Protein AF-A0A2S2PAT0-F1 (afdb_monomer)

Sequence (248 aa):
PIPEAGIIGINFLKLNKVMLDWDKEVLIIPEKTKTSPLILPPRSNCVLKIKADEKINHNVITVKKFEITEDVIVANSISPVKGDTVISNIINISEQPYVIDQLTTSNLKWEPYNDNIFIANEYTNTPNKIQKIRETVKTEHLNKEERDSILELCSRFSDLFFFEGDQLSATDIVTHKINTPRCVKPINIRPYRLPHAYQEEIEKQVQEMKEANIIRDSVSPLNFPLVVVKKKKRFRRKTKKKFMCRFS

Foldseek 3Di:
DDPPDDDDDPVNCVVQVWDQDPVVRDIDRDDPDPDDWDKAAEQDKDWDKAFEPDWDPAQWKWFDWDALDPQKIWHTDTWGDDTRITITIIGGNHNGMDTDDNVSRYPGDIDHDDDDDPPVDPPPLPVVLLVVQLVPDDCVPDDPVVNVVVSVVCSVVSVVDDDVPDQDDDDPPDDDDDDDDPPDDAADDDADDDPPVCPVVVVVVVVVCVVSVVDDDDDDSHDFYKDKDWDDDDPPDDTDIDIDTDDD

Radius of gyration: 32.71 Å; Cα contacts (8 Å, |Δi|>4): 285; chains: 1; bounding box: 74×57×94 Å

pLDDT: mean 79.36, std 12.66, range [35.34, 94.12]

Solvent-accessible surface area (backbone atoms only — not comparable to full-atom values): 15932 Å² total; per-residue (Å²): 134,75,99,80,78,77,83,84,52,72,67,60,44,62,74,55,61,50,44,75,42,75,94,73,77,42,80,44,66,74,76,88,71,97,61,84,79,42,72,44,54,41,69,33,77,44,84,41,80,41,60,49,92,57,85,55,95,48,66,38,30,34,36,51,62,44,69,71,45,101,45,30,32,37,48,69,39,83,22,59,42,61,71,47,32,34,52,46,44,40,35,28,71,34,92,53,69,42,81,46,57,79,67,71,49,49,82,74,52,67,45,83,55,84,71,91,76,79,69,90,76,70,78,77,76,48,69,69,55,45,50,53,48,63,74,66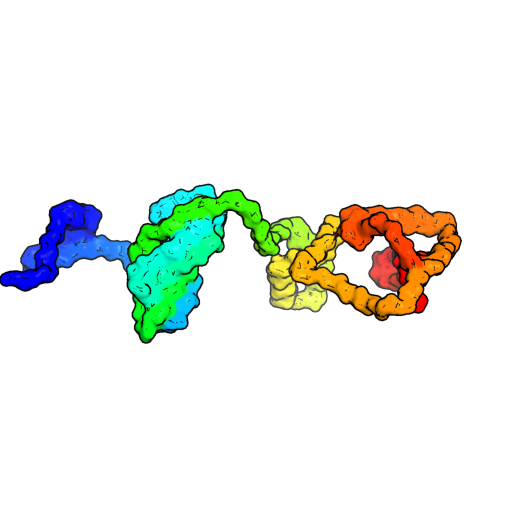,56,85,57,89,90,52,54,72,68,59,44,51,54,49,52,51,51,48,55,73,50,43,82,78,60,86,55,99,86,62,79,76,81,82,72,89,86,67,84,90,80,84,86,74,69,95,85,67,76,72,56,65,46,79,66,61,89,73,60,75,96,45,48,67,63,47,53,51,53,51,48,55,33,41,76,54,66,77,50,76,94,77,93,61,73,57,41,62,26,62,45,81,43,78,48,81,70,52,94,97,48,80,77,48,74,44,78,43,73,52,84,130

Organism: Schizaphis graminum (NCBI:txid13262)

Nearest PDB structures (foldseek):
  7o24-assembly1_B  TM=7.452E-01  e=1.575E-02  White-tufted-ear marmoset simian foamy virus
  4ol8-assembly2_F  TM=8.174E-01  e=1.321E-01  Saccharomyces cerevisiae
  8wut-assembly1_E  TM=8.686E-01  e=3.605E-01  Moloney murine leukemia virus
  3ig1-assembly1_A  TM=8.324E-01  e=1.175E+00  Human immunodeficiency virus type 1 BH10
  1qe1-assembly1_A  TM=7.690E-01  e=1.885E+00  Human immunodeficiency virus type 1 BH10

Mean predicted aligned error: 18.6 Å

Structure (mmCIF, N/CA/C/O backbone):
data_AF-A0A2S2PAT0-F1
#
_entry.id   AF-A0A2S2PAT0-F1
#
loop_
_atom_site.group_PDB
_atom_site.id
_atom_site.type_symbol
_atom_site.label_atom_id
_atom_site.label_alt_id
_atom_site.label_comp_id
_atom_site.label_asym_id
_atom_site.label_entity_id
_atom_site.label_seq_id
_atom_site.pdbx_PDB_ins_code
_atom_site.Cartn_x
_atom_site.Cartn_y
_atom_site.Cartn_z
_atom_site.occupancy
_atom_site.B_iso_or_equiv
_atom_site.auth_seq_id
_atom_site.auth_comp_id
_atom_site.auth_asym_id
_atom_site.auth_atom_id
_atom_site.pdbx_PDB_model_num
ATOM 1 N N . PRO A 1 1 ? -45.619 -24.506 46.352 1.00 45.16 1 PRO A N 1
ATOM 2 C CA . PRO A 1 1 ? -44.639 -23.392 46.385 1.00 45.16 1 PRO A CA 1
ATOM 3 C C . PRO A 1 1 ? -43.949 -23.290 45.019 1.00 45.16 1 PRO A C 1
ATOM 5 O O . PRO A 1 1 ? -43.737 -24.314 44.383 1.00 45.16 1 PRO A O 1
ATOM 8 N N . ILE A 1 2 ? -43.756 -22.069 44.531 1.00 35.34 2 ILE A N 1
ATOM 9 C CA . ILE A 1 2 ? -43.650 -21.703 43.106 1.00 35.34 2 ILE A CA 1
ATOM 10 C C . ILE A 1 2 ? -42.375 -22.302 42.453 1.00 35.34 2 ILE A C 1
ATOM 12 O O . ILE A 1 2 ? -41.346 -22.329 43.128 1.00 35.34 2 ILE A O 1
ATOM 16 N N . PRO A 1 3 ? -42.397 -22.774 41.183 1.00 40.44 3 PRO A N 1
ATOM 17 C CA . PRO A 1 3 ? -41.324 -23.592 40.584 1.00 40.44 3 PRO A CA 1
ATOM 18 C C . PRO A 1 3 ? -39.991 -22.867 40.312 1.00 40.44 3 PRO A C 1
ATOM 20 O O . PRO A 1 3 ? -39.035 -23.504 39.884 1.00 40.44 3 PRO A O 1
ATOM 23 N N . GLU A 1 4 ? -39.925 -21.553 40.542 1.00 47.50 4 GLU A N 1
ATOM 24 C CA . GLU A 1 4 ? -38.871 -20.663 40.022 1.00 47.50 4 GLU A CA 1
ATOM 25 C C . GLU A 1 4 ? -38.069 -19.921 41.109 1.00 47.50 4 GLU A C 1
ATOM 27 O O . GLU A 1 4 ? -37.281 -19.028 40.808 1.00 47.50 4 GLU A O 1
ATOM 32 N N . ALA A 1 5 ? -38.205 -20.285 42.387 1.00 46.34 5 ALA A N 1
ATOM 33 C CA . ALA A 1 5 ? -37.394 -19.690 43.453 1.00 46.34 5 ALA A CA 1
ATOM 34 C C . ALA A 1 5 ? -36.075 -20.465 43.650 1.00 46.34 5 ALA A C 1
ATOM 36 O O . ALA A 1 5 ? -36.005 -21.416 44.428 1.00 46.34 5 ALA A O 1
ATOM 37 N N . GLY A 1 6 ? -35.016 -20.069 42.938 1.00 58.12 6 GLY A N 1
ATOM 38 C CA . GLY A 1 6 ? -33.659 -20.574 43.166 1.00 58.12 6 GLY A CA 1
ATOM 39 C C . GLY A 1 6 ? -33.055 -20.031 44.468 1.00 58.12 6 GLY A C 1
ATOM 40 O O . GLY A 1 6 ? -33.139 -18.839 44.755 1.00 58.12 6 GLY A O 1
ATOM 41 N N . ILE A 1 7 ? -32.421 -20.896 45.265 1.00 66.38 7 ILE A N 1
ATOM 42 C CA . ILE A 1 7 ? -31.699 -20.485 46.479 1.00 66.38 7 ILE A CA 1
ATOM 43 C C . ILE A 1 7 ? -30.364 -19.857 46.064 1.00 66.38 7 ILE A C 1
ATOM 45 O O . ILE A 1 7 ? -29.500 -20.531 45.500 1.00 66.38 7 ILE A O 1
ATOM 49 N N . ILE A 1 8 ? -30.169 -18.575 46.374 1.00 67.44 8 ILE A N 1
ATOM 50 C CA . ILE A 1 8 ? -28.881 -17.899 46.186 1.00 67.44 8 ILE A CA 1
ATOM 51 C C . ILE A 1 8 ? -27.902 -18.412 47.250 1.00 67.44 8 ILE A C 1
ATOM 53 O O . ILE A 1 8 ? -28.134 -18.285 48.452 1.00 67.44 8 ILE A O 1
ATOM 57 N N . GLY A 1 9 ? -26.798 -19.017 46.812 1.00 74.25 9 GLY A N 1
ATOM 58 C CA . GLY A 1 9 ? -25.812 -19.617 47.708 1.00 74.25 9 GLY A CA 1
ATOM 59 C C . GLY A 1 9 ? -24.984 -18.590 48.490 1.00 74.25 9 GLY A C 1
ATOM 60 O O . GLY A 1 9 ? -24.613 -17.535 47.976 1.00 74.25 9 GLY A O 1
ATOM 61 N N . ILE A 1 10 ? -24.589 -18.947 49.718 1.00 71.75 10 ILE A N 1
ATOM 62 C CA . ILE A 1 10 ? -23.736 -18.124 50.603 1.00 71.75 10 ILE A CA 1
ATOM 63 C C . ILE A 1 10 ? -22.419 -17.698 49.928 1.00 71.75 10 ILE A C 1
ATOM 65 O O . ILE A 1 10 ? -21.924 -16.598 50.175 1.00 71.75 10 ILE A O 1
ATOM 69 N N . ASN A 1 11 ? -21.862 -18.536 49.048 1.00 69.31 11 ASN A N 1
ATOM 70 C CA . ASN A 1 11 ? -20.643 -18.202 48.306 1.00 69.31 11 ASN A CA 1
ATOM 71 C C . ASN A 1 11 ? -20.846 -17.028 47.338 1.00 69.31 11 ASN A C 1
ATOM 73 O O . ASN A 1 11 ? -19.986 -16.154 47.265 1.00 69.31 11 ASN A O 1
ATOM 77 N N . PHE A 1 12 ? -21.990 -16.962 46.652 1.00 69.94 12 PHE A N 1
ATOM 78 C CA . PHE A 1 12 ? -22.317 -15.864 45.739 1.00 69.94 12 PHE A CA 1
ATOM 79 C C . PHE A 1 12 ? -22.449 -14.529 46.486 1.00 69.94 12 PHE A C 1
ATOM 81 O O . PHE A 1 12 ? -21.931 -13.506 46.039 1.00 69.94 12 PHE A O 1
ATOM 88 N N . LEU A 1 13 ? -23.082 -14.550 47.664 1.00 76.31 13 LEU A N 1
ATOM 89 C CA . LEU A 1 13 ? -23.269 -13.359 48.498 1.00 76.31 13 LEU A CA 1
ATOM 90 C C . LEU A 1 13 ? -21.933 -12.804 49.016 1.00 76.31 13 LEU A C 1
ATOM 92 O O . LEU A 1 13 ? -21.713 -11.591 48.999 1.00 76.31 13 LEU A O 1
ATOM 96 N N . LYS A 1 14 ? -21.013 -13.690 49.427 1.00 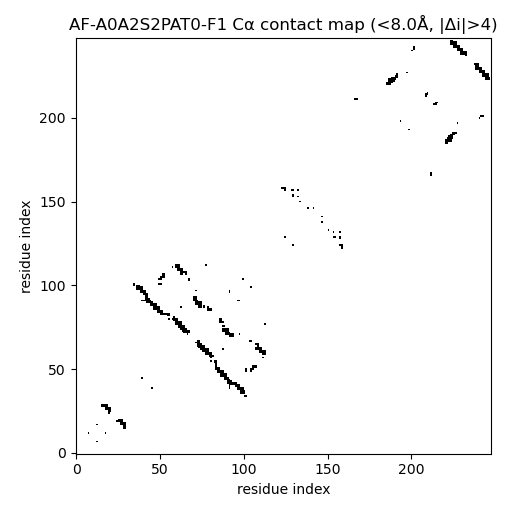69.44 14 LYS A N 1
ATOM 97 C CA . LYS A 1 14 ? -19.670 -13.301 49.887 1.00 69.44 14 LYS A CA 1
ATOM 98 C C . LYS A 1 14 ? -18.797 -12.750 48.757 1.00 69.44 14 LYS A C 1
ATOM 100 O O . LYS A 1 14 ? -18.110 -11.755 48.975 1.00 69.44 14 LYS A O 1
ATOM 105 N N . LEU A 1 15 ? -18.832 -13.364 47.570 1.00 66.12 15 LEU A N 1
ATOM 106 C CA . LEU A 1 15 ? -18.039 -12.929 46.410 1.00 66.12 15 LEU A CA 1
ATOM 107 C C . LEU A 1 15 ? -18.408 -11.510 45.958 1.00 66.12 15 LEU A C 1
ATOM 109 O O . LEU A 1 15 ? -17.521 -10.702 45.698 1.00 66.12 15 LEU A O 1
ATOM 113 N N . ASN A 1 16 ? -19.702 -11.185 45.946 1.00 67.50 16 ASN A N 1
ATOM 114 C CA . ASN A 1 16 ? -20.205 -9.905 45.442 1.00 67.50 16 ASN A CA 1
ATOM 115 C C . ASN A 1 16 ? -20.368 -8.818 46.521 1.00 67.50 16 ASN A C 1
ATOM 117 O O . ASN A 1 16 ? -20.968 -7.779 46.259 1.00 67.50 16 ASN A O 1
ATOM 121 N N . LYS A 1 17 ? -19.844 -9.041 47.739 1.00 74.38 17 LYS A N 1
ATOM 122 C CA . LYS A 1 17 ? -19.936 -8.111 48.887 1.00 74.38 17 LYS A CA 1
ATOM 123 C C . LYS A 1 17 ? -21.356 -7.586 49.127 1.00 74.38 17 LYS A C 1
ATOM 125 O O . LYS A 1 17 ? -21.548 -6.406 49.417 1.00 74.38 17 LYS A O 1
ATOM 130 N N . VAL A 1 18 ? -22.340 -8.468 48.984 1.00 73.62 18 VAL A N 1
ATOM 131 C CA . VAL A 1 18 ? -23.753 -8.120 49.123 1.00 73.62 18 VAL A CA 1
ATOM 132 C C . VAL A 1 18 ? -24.019 -7.604 50.536 1.00 73.62 18 VAL A C 1
ATOM 134 O O . VAL A 1 18 ? -23.630 -8.234 51.520 1.00 73.62 18 VAL A O 1
ATOM 137 N N . MET A 1 19 ? -24.681 -6.455 50.632 1.00 76.06 19 MET A N 1
ATOM 138 C CA . MET A 1 19 ? -25.128 -5.856 51.882 1.00 76.06 19 MET A CA 1
ATOM 139 C C . MET A 1 19 ? -26.619 -6.118 52.060 1.00 76.06 19 MET A C 1
ATOM 141 O O . MET A 1 19 ? -27.405 -5.883 51.146 1.00 76.06 19 MET A O 1
ATOM 145 N N . LEU A 1 20 ? -27.011 -6.588 53.239 1.00 77.88 20 LEU A N 1
ATOM 146 C CA . LEU A 1 20 ? -28.414 -6.750 53.604 1.00 77.88 20 LEU A CA 1
ATOM 147 C C . LEU A 1 20 ? -28.791 -5.632 54.580 1.00 77.88 20 LEU A C 1
ATOM 149 O O . LEU A 1 20 ? -28.185 -5.532 55.647 1.00 77.88 20 LEU A O 1
ATOM 153 N N . ASP A 1 21 ? -29.761 -4.800 54.209 1.00 80.94 21 ASP A N 1
ATOM 154 C CA . ASP A 1 21 ? -30.351 -3.794 55.094 1.00 80.94 21 ASP A CA 1
ATOM 155 C C . ASP A 1 21 ? -31.676 -4.353 55.630 1.00 80.94 21 ASP A C 1
ATOM 157 O O . ASP A 1 21 ? -32.684 -4.376 54.922 1.00 80.94 21 ASP A O 1
ATOM 161 N N . TRP A 1 22 ? -31.643 -4.876 56.860 1.00 75.94 22 TRP A N 1
ATOM 162 C CA . TRP A 1 22 ? -32.783 -5.554 57.488 1.00 75.94 22 TRP A CA 1
ATOM 163 C C . TRP A 1 22 ? -33.920 -4.599 57.837 1.00 75.94 22 TRP A C 1
ATOM 165 O O . TRP A 1 22 ? -35.078 -4.979 57.707 1.00 75.94 22 TRP A O 1
ATOM 175 N N . ASP A 1 23 ? -33.604 -3.360 58.211 1.00 79.06 23 ASP A N 1
ATOM 176 C CA . ASP A 1 23 ? -34.618 -2.366 58.576 1.00 79.06 23 ASP A CA 1
ATOM 177 C C . ASP A 1 23 ? -35.412 -1.888 57.353 1.00 79.06 23 ASP A C 1
ATOM 179 O O . ASP A 1 23 ? -36.534 -1.400 57.483 1.00 79.06 23 ASP A O 1
ATOM 183 N N . LYS A 1 24 ? -34.832 -2.025 56.155 1.00 76.50 24 LYS A N 1
ATOM 184 C CA . LYS A 1 24 ? -35.468 -1.651 54.884 1.00 76.50 24 LYS A CA 1
ATOM 185 C C . LYS A 1 24 ? -35.929 -2.842 54.050 1.00 76.50 24 LYS A C 1
ATOM 187 O O . LYS A 1 24 ? -36.488 -2.624 52.981 1.00 76.50 24 LYS A O 1
ATOM 192 N N . GLU A 1 25 ? -35.669 -4.068 54.502 1.00 82.31 25 GLU A N 1
ATOM 193 C CA . GLU A 1 25 ? -35.932 -5.311 53.763 1.00 82.31 25 GLU A CA 1
ATOM 194 C C . GLU A 1 25 ? -35.307 -5.341 52.348 1.00 82.31 25 GLU A C 1
ATOM 196 O O . GLU A 1 25 ? -35.851 -5.945 51.424 1.00 82.31 25 GLU A O 1
ATOM 201 N N . VAL A 1 26 ? -34.141 -4.706 52.151 1.00 72.94 26 VAL A N 1
ATOM 202 C CA . VAL A 1 26 ? -33.467 -4.643 50.838 1.00 72.94 26 VAL A CA 1
ATOM 203 C C . VAL A 1 26 ? -32.142 -5.401 50.851 1.00 72.94 26 VAL A C 1
ATOM 205 O O . VAL A 1 26 ? -31.299 -5.232 51.734 1.00 72.94 26 VAL A O 1
ATOM 208 N N . LEU A 1 27 ? -31.924 -6.196 49.802 1.00 75.38 27 LEU A N 1
ATOM 209 C CA . LEU A 1 27 ? -30.636 -6.798 49.471 1.00 75.38 27 LEU A CA 1
ATOM 210 C C . LEU A 1 27 ? -29.931 -5.922 48.425 1.00 75.38 27 LEU A C 1
ATOM 212 O O . LEU A 1 27 ? -30.395 -5.788 47.296 1.00 75.38 27 LEU A O 1
ATOM 216 N N . ILE A 1 28 ? -28.811 -5.310 48.809 1.00 72.81 28 ILE A N 1
ATOM 217 C CA . ILE A 1 28 ? -28.034 -4.379 47.986 1.00 72.81 28 ILE A CA 1
ATOM 218 C C . ILE A 1 28 ? -26.765 -5.085 47.511 1.00 72.81 28 ILE A C 1
ATOM 220 O O . ILE A 1 28 ? -25.914 -5.466 48.313 1.00 72.81 28 ILE A O 1
ATOM 224 N N . ILE A 1 29 ? -26.604 -5.219 46.196 1.00 76.19 29 ILE A N 1
ATOM 225 C CA . ILE A 1 29 ? -25.357 -5.681 45.577 1.00 76.19 29 ILE A CA 1
ATOM 226 C C . ILE A 1 29 ? -24.577 -4.428 45.157 1.00 76.19 29 ILE A C 1
ATOM 228 O O . ILE A 1 29 ? -25.012 -3.733 44.238 1.00 76.19 29 ILE A O 1
ATOM 232 N N . PRO A 1 30 ? -23.474 -4.063 45.837 1.00 58.72 30 PRO A N 1
ATOM 233 C CA . PRO A 1 30 ? -22.745 -2.840 45.534 1.00 58.72 30 PRO A CA 1
ATOM 234 C C . PRO A 1 30 ? -21.912 -3.018 44.263 1.00 58.72 30 PRO A C 1
ATOM 236 O O . PRO A 1 30 ? -20.712 -3.288 44.312 1.00 58.72 30 PRO A O 1
ATOM 239 N N . GLU A 1 31 ? -22.540 -2.835 43.108 1.00 56.72 31 GLU A N 1
ATOM 240 C CA . GLU A 1 31 ? -21.832 -2.774 41.839 1.00 56.72 31 GLU A CA 1
ATOM 241 C C . GLU A 1 31 ? -21.327 -1.344 41.605 1.00 56.72 31 GLU A C 1
ATOM 243 O O . GLU A 1 31 ? -22.088 -0.380 41.531 1.00 56.72 31 GLU A O 1
ATOM 248 N N . LYS A 1 32 ? -20.003 -1.170 41.536 1.00 52.12 32 LYS A N 1
ATOM 249 C CA . LYS A 1 32 ? -19.410 0.087 41.065 1.00 52.12 32 LYS A CA 1
ATOM 250 C C . LYS A 1 32 ? -19.222 -0.000 39.556 1.00 52.12 32 LYS A C 1
ATOM 252 O O . LYS A 1 32 ? -18.139 -0.364 39.109 1.00 52.12 32 LYS A O 1
ATOM 257 N N . THR A 1 33 ? -20.208 0.417 38.771 1.00 47.66 33 THR A N 1
ATOM 258 C CA . THR A 1 33 ? -20.030 0.583 37.320 1.00 47.66 33 THR A CA 1
ATOM 259 C C . THR A 1 33 ? -20.433 1.995 36.890 1.00 47.66 33 THR A C 1
ATOM 261 O O . THR A 1 33 ? -21.582 2.331 36.630 1.00 47.66 33 THR A O 1
ATOM 264 N N . LYS A 1 34 ? -19.425 2.877 36.817 1.00 45.53 34 LYS A N 1
ATOM 265 C CA . LYS A 1 34 ? -19.482 4.179 36.125 1.00 45.53 34 LYS A CA 1
ATOM 266 C C . LYS A 1 34 ? -19.485 3.970 34.601 1.00 45.53 34 LYS A C 1
ATOM 268 O O . LYS A 1 34 ? -18.599 4.469 33.910 1.00 45.53 34 LYS A O 1
ATOM 273 N N . THR A 1 35 ? -20.420 3.204 34.061 1.00 51.31 35 THR A N 1
ATOM 274 C CA . THR A 1 35 ? -20.466 2.937 32.620 1.00 51.31 35 THR A CA 1
ATOM 275 C C . THR A 1 35 ? -21.791 3.400 32.062 1.00 51.31 35 THR A C 1
ATOM 277 O O . THR A 1 35 ? -22.843 2.895 32.434 1.00 51.31 35 THR A O 1
ATOM 280 N N . SER A 1 36 ? -21.732 4.383 31.166 1.00 55.28 36 SER A N 1
ATOM 281 C CA . SER A 1 36 ? -22.839 4.695 30.269 1.00 55.28 36 SER A CA 1
ATOM 282 C C . SER A 1 36 ? -23.283 3.405 29.565 1.00 55.28 36 SER A C 1
ATOM 284 O O . SER A 1 36 ? -22.423 2.762 28.952 1.00 55.28 36 SER A O 1
ATOM 286 N N . PRO A 1 37 ? -24.563 3.006 29.645 1.00 66.19 37 PRO A N 1
ATOM 287 C CA . PRO A 1 37 ? -25.034 1.810 28.962 1.00 66.19 37 PRO A CA 1
ATOM 288 C C . PRO A 1 37 ? -24.877 1.986 27.451 1.00 66.19 37 PRO A C 1
ATOM 290 O O . PRO A 1 37 ? -25.239 3.024 26.893 1.00 66.19 37 PRO A O 1
ATOM 293 N N . LEU A 1 38 ? -24.306 0.980 26.795 1.00 78.19 38 LEU A N 1
ATOM 294 C CA . LEU A 1 38 ? -24.112 0.978 25.354 1.00 78.19 38 LEU A CA 1
ATOM 295 C C . LEU A 1 38 ? -25.268 0.216 24.703 1.00 78.19 38 LEU A C 1
ATOM 297 O O . LEU A 1 38 ? -25.480 -0.953 25.004 1.00 78.19 38 LEU A O 1
ATOM 301 N N . ILE A 1 39 ? -26.013 0.862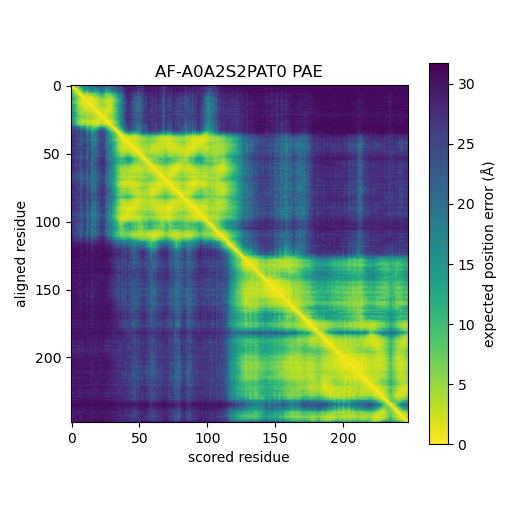 23.809 1.00 84.81 39 ILE A N 1
ATOM 302 C CA . ILE A 1 39 ? -27.203 0.270 23.186 1.00 84.81 39 ILE A CA 1
ATOM 303 C C . ILE A 1 39 ? -26.864 -0.178 21.765 1.00 84.81 39 ILE A C 1
ATOM 305 O O . ILE A 1 39 ? -26.506 0.645 20.923 1.00 84.81 39 ILE A O 1
ATOM 309 N N . LEU A 1 40 ? -27.009 -1.473 21.494 1.00 85.81 40 LEU A N 1
ATOM 310 C CA . LEU A 1 40 ? -26.995 -2.036 20.151 1.00 85.81 40 LEU A CA 1
ATOM 311 C C . LEU A 1 40 ? -28.371 -1.875 19.501 1.00 85.81 40 LEU A C 1
ATOM 313 O O . LEU A 1 40 ? -29.346 -2.421 20.023 1.00 85.81 40 LEU A O 1
ATOM 317 N N . PRO A 1 41 ? -28.483 -1.193 18.351 1.00 88.75 41 PRO A N 1
ATOM 318 C CA . PRO A 1 41 ? -29.733 -1.136 17.601 1.00 88.75 41 PRO A CA 1
ATOM 319 C C . PRO A 1 41 ? -30.207 -2.531 17.148 1.00 88.75 41 PRO A C 1
ATOM 321 O O . PRO A 1 41 ? -29.379 -3.438 17.000 1.00 88.75 41 PRO A O 1
ATOM 324 N N . PRO A 1 42 ? -31.511 -2.713 16.886 1.00 91.19 42 PRO A N 1
ATOM 325 C CA . PRO A 1 42 ? -32.021 -3.930 16.257 1.00 91.19 42 PRO A CA 1
ATOM 326 C C . PRO A 1 42 ? -31.390 -4.144 14.875 1.00 91.19 42 PRO A C 1
ATOM 328 O O . PRO A 1 42 ? -31.054 -3.174 14.190 1.00 91.19 42 PRO A O 1
ATOM 331 N N . ARG A 1 43 ? -31.231 -5.409 14.466 1.00 91.75 43 ARG A N 1
ATOM 332 C CA . ARG A 1 43 ? -30.698 -5.807 13.144 1.00 91.75 43 ARG A CA 1
ATOM 333 C C . ARG A 1 43 ? -29.389 -5.101 12.755 1.00 91.75 43 ARG A C 1
ATOM 335 O O . ARG A 1 43 ? -29.212 -4.687 11.608 1.00 91.75 43 ARG A O 1
ATOM 342 N N . SER A 1 44 ? -28.469 -4.941 13.703 1.00 90.44 44 SER A N 1
ATOM 343 C CA . SER A 1 44 ? -27.256 -4.143 13.510 1.00 90.44 44 SER A CA 1
ATOM 344 C C . SER A 1 44 ? -25.969 -4.924 13.765 1.00 90.44 44 SER A C 1
ATOM 346 O O . SER A 1 44 ? -25.944 -5.939 14.458 1.00 90.44 44 SER A O 1
ATOM 348 N N . ASN A 1 45 ? -24.879 -4.425 13.183 1.00 92.19 45 ASN A N 1
ATOM 349 C CA . ASN A 1 45 ? -23.515 -4.851 13.472 1.00 92.19 45 ASN A CA 1
ATOM 350 C C . ASN A 1 45 ? -22.757 -3.643 14.025 1.00 92.19 45 ASN A C 1
ATOM 352 O O . ASN A 1 45 ? -22.710 -2.593 13.380 1.00 92.19 45 ASN A O 1
ATOM 356 N N . CYS A 1 46 ? -22.194 -3.775 15.222 1.00 87.44 46 CYS A N 1
ATOM 357 C CA . CYS A 1 46 ? -21.452 -2.716 15.889 1.00 87.44 46 CYS A CA 1
ATOM 358 C C . CYS A 1 46 ? -20.039 -3.174 16.239 1.00 87.44 46 CYS A C 1
ATOM 360 O O . CYS A 1 46 ? -19.827 -4.226 16.840 1.00 87.44 46 CYS A O 1
ATOM 362 N N . VAL A 1 47 ? -19.070 -2.325 15.904 1.00 89.12 47 VAL A N 1
ATOM 363 C CA . VAL A 1 47 ? -17.657 -2.536 16.222 1.00 89.12 47 VAL A CA 1
ATOM 364 C C . VAL A 1 47 ? -17.381 -1.968 17.608 1.00 89.12 47 VAL A C 1
ATOM 366 O O . VAL A 1 47 ? -17.416 -0.750 17.793 1.00 89.12 47 VAL A O 1
ATOM 369 N N . LEU A 1 48 ? -17.092 -2.830 18.580 1.00 85.88 48 LEU A N 1
ATOM 370 C CA . LEU A 1 48 ? -16.938 -2.447 19.981 1.00 85.88 48 LEU A CA 1
ATOM 371 C C . LEU A 1 48 ? -15.565 -2.818 20.531 1.00 85.88 48 LEU A C 1
ATOM 373 O O . LEU A 1 48 ? -14.945 -3.803 20.132 1.00 85.88 48 LEU A O 1
ATOM 377 N N . LYS A 1 49 ? -15.085 -1.992 21.464 1.00 85.19 49 LYS A N 1
ATOM 378 C CA . LYS A 1 49 ? -13.882 -2.280 22.245 1.00 85.19 49 LYS A CA 1
ATOM 379 C C . LYS A 1 49 ? -14.290 -3.073 23.475 1.00 85.19 49 LYS A C 1
ATOM 381 O O . LYS A 1 49 ? -14.909 -2.522 24.381 1.00 85.19 49 LYS A O 1
ATOM 386 N N . ILE A 1 50 ? -13.925 -4.343 23.486 1.00 83.19 50 ILE A N 1
ATOM 387 C CA . ILE A 1 50 ? -14.145 -5.261 24.594 1.00 83.19 50 ILE A CA 1
ATOM 388 C C . ILE A 1 50 ? -12.875 -5.286 25.437 1.00 83.19 50 ILE A C 1
ATOM 390 O O . ILE A 1 50 ? -11.766 -5.374 24.905 1.00 83.19 50 ILE A O 1
ATOM 394 N N . LYS A 1 51 ? -13.029 -5.180 26.754 1.00 79.62 51 LYS A N 1
ATOM 395 C CA . LYS A 1 51 ? -11.923 -5.374 27.685 1.00 79.62 51 LYS A CA 1
ATOM 396 C C . LYS A 1 51 ? -11.794 -6.867 27.963 1.00 79.62 51 LYS A C 1
ATOM 398 O O . LYS A 1 51 ? -12.778 -7.489 28.341 1.00 79.62 51 LYS A O 1
ATOM 403 N N . ALA A 1 52 ? -10.613 -7.431 27.747 1.00 77.81 52 ALA A N 1
ATOM 404 C CA . ALA A 1 52 ? -10.357 -8.817 28.104 1.00 77.81 52 ALA A CA 1
ATOM 405 C C . ALA A 1 52 ? -10.155 -8.942 29.621 1.00 77.81 52 ALA A C 1
ATOM 407 O O . ALA A 1 52 ? -9.556 -8.062 30.245 1.00 77.81 52 ALA A O 1
ATOM 408 N N . ASP A 1 53 ? -10.639 -10.038 30.203 1.00 75.06 53 ASP A N 1
ATOM 409 C CA . ASP A 1 53 ? -10.478 -10.317 31.636 1.00 75.06 53 ASP A CA 1
ATOM 410 C C . ASP A 1 53 ? -9.009 -10.583 32.001 1.00 75.06 53 ASP A C 1
ATOM 412 O O . ASP A 1 53 ? -8.540 -10.236 33.087 1.00 75.06 53 ASP A O 1
ATOM 416 N N . GLU A 1 54 ? -8.261 -11.152 31.057 1.00 77.31 54 GLU A N 1
ATOM 417 C CA . GLU A 1 54 ? -6.844 -11.466 31.186 1.00 77.31 54 GLU A CA 1
ATOM 418 C C . GLU A 1 54 ? -5.978 -10.518 30.349 1.00 77.31 54 GLU A C 1
ATOM 420 O O . GLU A 1 54 ? -6.389 -10.001 29.308 1.00 77.31 54 GLU A O 1
ATOM 425 N N . LYS A 1 55 ? -4.729 -10.311 30.782 1.00 75.69 55 LYS A N 1
ATOM 426 C CA . LYS A 1 55 ? -3.748 -9.577 29.976 1.00 75.69 55 LYS A CA 1
ATOM 427 C C . LYS A 1 55 ? -3.357 -10.407 28.759 1.00 75.69 55 LYS A C 1
ATOM 429 O O . LYS A 1 55 ? -2.740 -11.460 28.890 1.00 75.69 55 LYS A O 1
ATOM 434 N N . ILE A 1 56 ? -3.658 -9.881 27.579 1.00 79.38 56 ILE A N 1
ATOM 435 C CA . ILE A 1 56 ? -3.310 -10.513 26.313 1.00 79.38 56 ILE A CA 1
ATOM 436 C C . ILE A 1 56 ? -1.912 -10.045 25.892 1.00 79.38 56 ILE A C 1
ATOM 438 O O . ILE A 1 56 ? -1.713 -8.884 25.544 1.00 79.38 56 ILE A O 1
ATOM 442 N N . ASN A 1 57 ? -0.939 -10.959 25.889 1.00 78.38 57 ASN A N 1
ATOM 443 C CA . ASN A 1 57 ? 0.449 -10.681 25.486 1.00 78.38 57 ASN A CA 1
ATOM 444 C C . ASN A 1 57 ? 0.701 -10.893 23.978 1.00 78.38 57 ASN A C 1
ATOM 446 O O . ASN A 1 57 ? 1.831 -11.139 23.561 1.00 78.38 57 ASN A O 1
ATOM 450 N N . HIS A 1 58 ? -0.344 -10.810 23.155 1.00 80.25 58 HIS A N 1
ATOM 451 C CA . HIS A 1 58 ? -0.271 -10.990 21.706 1.00 80.25 58 HIS A CA 1
ATOM 452 C C . HIS A 1 58 ? -0.755 -9.730 20.993 1.00 80.25 58 HIS A C 1
ATOM 454 O O . HIS A 1 58 ? -1.756 -9.144 21.391 1.00 80.25 58 HIS A O 1
ATOM 460 N N . ASN A 1 59 ? -0.072 -9.331 19.916 1.00 78.81 59 ASN A N 1
ATOM 461 C CA . ASN A 1 59 ? -0.466 -8.158 19.126 1.00 78.81 59 ASN A CA 1
ATOM 462 C C . ASN A 1 59 ? -1.787 -8.381 18.379 1.00 78.81 59 ASN A C 1
ATOM 464 O O . ASN A 1 59 ? -2.537 -7.433 18.146 1.00 78.81 59 ASN A O 1
ATOM 468 N N . VAL A 1 60 ? -2.059 -9.628 17.989 1.00 84.38 60 VAL A N 1
ATOM 469 C CA . VAL A 1 60 ? -3.271 -10.023 17.276 1.00 84.38 60 VAL A CA 1
ATOM 470 C C . VAL A 1 60 ? -3.774 -11.350 17.825 1.00 84.38 60 VAL A C 1
ATOM 472 O O . VAL A 1 60 ? -2.993 -12.260 18.102 1.00 84.38 60 VAL A O 1
ATOM 475 N N . ILE A 1 61 ? -5.089 -11.447 17.974 1.00 87.38 61 ILE A N 1
ATOM 476 C CA . ILE A 1 61 ? -5.773 -12.647 18.443 1.00 87.38 61 ILE A CA 1
ATOM 477 C C . ILE A 1 61 ? -6.921 -13.013 17.516 1.00 87.38 61 ILE A C 1
ATOM 479 O O . ILE A 1 61 ? -7.468 -12.166 16.809 1.00 87.38 61 ILE A O 1
ATOM 483 N N . THR A 1 62 ? -7.320 -14.275 17.572 1.00 88.31 62 THR A N 1
ATOM 484 C CA . THR A 1 62 ? -8.577 -14.731 16.988 1.00 88.31 62 THR A CA 1
ATOM 485 C C . THR A 1 62 ? -9.639 -14.703 18.069 1.00 88.31 62 THR A C 1
ATOM 487 O O . THR A 1 62 ? -9.564 -15.468 19.028 1.00 88.31 62 THR A O 1
ATOM 490 N N . VAL A 1 63 ? -10.628 -13.829 17.922 1.00 88.56 63 VAL A N 1
ATOM 491 C CA . VAL A 1 63 ? -11.854 -13.865 18.715 1.00 88.56 63 VAL A CA 1
ATOM 492 C C . VAL A 1 63 ? -12.742 -14.957 18.141 1.00 88.56 63 VAL A C 1
ATOM 494 O O . VAL A 1 63 ? -1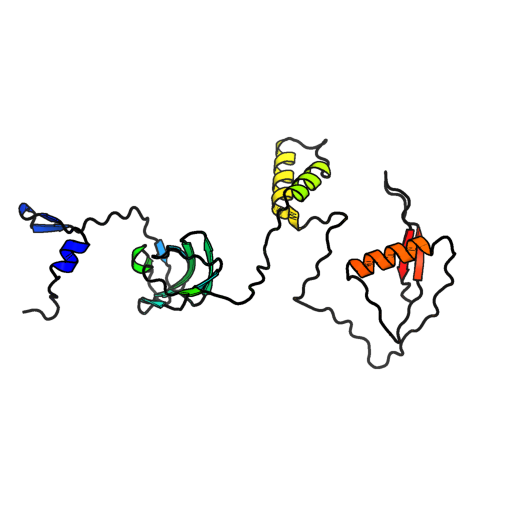3.078 -14.929 16.954 1.00 88.56 63 VAL A O 1
ATOM 497 N N . LYS A 1 64 ? -13.110 -15.924 18.980 1.00 86.56 64 LYS A N 1
ATOM 498 C CA . LYS A 1 64 ? -14.067 -16.965 18.612 1.00 86.56 64 LYS A CA 1
ATOM 499 C C . LYS A 1 64 ? -15.488 -16.457 18.789 1.00 86.56 64 LYS A C 1
ATOM 501 O O . LYS A 1 64 ? -15.781 -15.718 19.726 1.00 86.56 64 LYS A O 1
ATOM 506 N N . LYS A 1 65 ? -16.378 -16.925 17.916 1.00 88.00 65 LYS A N 1
ATOM 507 C CA . LYS A 1 65 ? -17.808 -16.667 17.992 1.00 88.00 65 LYS A CA 1
ATOM 508 C C . LYS A 1 65 ? -18.290 -17.120 19.362 1.00 88.00 65 LYS A C 1
ATOM 510 O O . LYS A 1 65 ? -18.098 -18.279 19.736 1.00 88.00 65 LYS A O 1
ATOM 515 N N . PHE A 1 66 ? -18.946 -16.217 20.071 1.00 86.62 66 PHE A N 1
ATOM 516 C CA . PHE A 1 66 ? -19.671 -16.544 21.285 1.00 86.62 66 PHE A CA 1
ATOM 517 C C . PHE A 1 66 ? -20.998 -15.794 21.301 1.00 86.62 66 PHE A C 1
ATOM 519 O O . PHE A 1 66 ? -21.116 -14.693 20.765 1.00 86.62 66 PHE A O 1
ATOM 526 N N . GLU A 1 67 ? -22.010 -16.434 21.859 1.00 86.94 67 GLU A N 1
ATOM 527 C CA . GLU A 1 67 ? -23.371 -15.916 21.915 1.00 86.94 67 GLU A CA 1
ATOM 528 C C . GLU A 1 67 ? -23.542 -15.287 23.299 1.00 86.94 67 GLU A C 1
ATOM 530 O O . GLU A 1 67 ? -23.346 -15.962 24.309 1.00 86.94 67 GLU A O 1
ATOM 535 N N . ILE A 1 68 ? -23.796 -13.976 23.339 1.00 84.38 68 ILE A N 1
ATOM 536 C CA . ILE A 1 68 ? -24.112 -13.250 24.579 1.00 84.38 68 ILE A CA 1
ATOM 537 C C . ILE A 1 68 ? -25.536 -13.628 24.992 1.00 84.38 68 ILE A C 1
ATOM 539 O O . ILE A 1 68 ? -25.801 -13.965 26.143 1.00 84.38 68 ILE A O 1
ATOM 543 N N . THR A 1 69 ? -26.439 -13.609 24.014 1.00 84.12 69 THR A N 1
ATOM 544 C CA . THR A 1 69 ? -27.806 -14.125 24.086 1.00 84.12 69 THR A CA 1
ATOM 545 C C . THR A 1 69 ? -28.121 -14.879 22.794 1.00 84.12 69 THR A C 1
ATOM 547 O O . THR A 1 69 ? -27.315 -14.872 21.864 1.00 84.12 69 THR A O 1
ATOM 550 N N . GLU A 1 70 ? -29.296 -15.506 22.714 1.00 85.81 70 GLU A N 1
ATOM 551 C CA . GLU A 1 70 ? -29.760 -16.221 21.513 1.00 85.81 70 GLU A CA 1
ATOM 552 C C . GLU A 1 70 ? -29.725 -15.338 20.247 1.00 85.81 70 GLU A C 1
ATOM 554 O O . GLU A 1 70 ? -29.360 -15.806 19.170 1.00 85.81 70 GLU A O 1
ATOM 559 N N . ASP A 1 71 ? -29.986 -14.035 20.403 1.00 90.19 71 ASP A N 1
ATOM 560 C CA . ASP A 1 71 ? -30.046 -13.071 19.299 1.00 90.19 71 ASP A CA 1
ATOM 561 C C . ASP A 1 71 ? -28.875 -12.071 19.244 1.00 90.19 71 ASP A C 1
ATOM 563 O O . ASP A 1 71 ? -28.835 -11.200 18.367 1.00 90.19 71 ASP A O 1
ATOM 567 N N . VAL A 1 72 ? -27.922 -12.133 20.177 1.00 89.19 72 VAL A N 1
ATOM 568 C CA . VAL A 1 72 ? -26.777 -11.212 20.206 1.00 89.19 72 VAL A CA 1
ATOM 569 C C . VAL A 1 72 ? -25.490 -12.001 20.284 1.00 89.19 72 VAL A C 1
ATOM 571 O O . VAL A 1 72 ? -25.207 -12.685 21.265 1.00 89.19 72 VAL A O 1
ATOM 574 N N . ILE A 1 73 ? -24.678 -11.872 19.240 1.00 91.00 73 ILE A N 1
ATOM 575 C CA . ILE A 1 73 ? -23.473 -12.675 19.065 1.00 91.00 73 ILE A CA 1
ATOM 576 C C . ILE A 1 73 ? -22.257 -11.786 18.869 1.00 91.00 73 ILE A C 1
ATOM 578 O O . ILE A 1 73 ? -22.311 -10.767 18.184 1.00 91.00 73 ILE A O 1
ATOM 582 N N . VAL A 1 74 ? -21.124 -12.210 19.408 1.00 90.19 74 VAL A N 1
ATOM 583 C CA . VAL A 1 74 ? -19.823 -11.699 18.988 1.00 90.19 74 VAL A CA 1
ATOM 584 C C . VAL A 1 74 ? -19.336 -12.560 17.836 1.00 90.19 74 VAL A C 1
ATOM 586 O O . VAL A 1 74 ? -19.341 -13.789 17.915 1.00 90.19 74 VAL A O 1
ATOM 589 N N . ALA A 1 75 ? -18.973 -11.923 16.730 1.00 88.62 75 ALA A N 1
ATOM 590 C CA . ALA A 1 75 ? -18.562 -12.617 15.520 1.00 88.62 75 ALA A CA 1
ATOM 591 C C . ALA A 1 75 ? -17.128 -13.157 15.630 1.00 88.62 75 ALA A C 1
ATOM 593 O O . ALA A 1 75 ? -16.289 -12.604 16.338 1.00 88.62 75 ALA A O 1
ATOM 594 N N . ASN A 1 76 ? -16.828 -14.202 14.851 1.00 90.50 76 ASN A N 1
ATOM 595 C CA . ASN A 1 76 ? -15.444 -14.606 14.611 1.00 90.50 76 ASN A CA 1
ATOM 596 C C . ASN A 1 76 ? -14.678 -13.437 13.977 1.00 90.50 76 ASN A C 1
ATOM 598 O O . ASN A 1 76 ? -15.076 -12.945 12.918 1.00 90.50 76 ASN A O 1
ATOM 602 N N . SER A 1 77 ? -13.573 -13.018 14.589 1.00 87.69 77 SER A N 1
ATOM 603 C CA . SER A 1 77 ? -12.743 -11.943 14.046 1.00 87.69 77 SER A CA 1
ATOM 604 C C . SER A 1 77 ? -11.270 -12.131 14.376 1.00 87.69 77 SER A C 1
ATOM 606 O O . SER A 1 77 ? -10.914 -12.595 15.454 1.00 87.69 77 SER A O 1
ATOM 608 N N . ILE A 1 78 ? -10.402 -11.727 13.451 1.00 89.75 78 ILE A N 1
ATOM 609 C CA . ILE A 1 78 ? -8.984 -11.510 13.739 1.00 89.75 78 ILE A CA 1
ATOM 610 C C . ILE A 1 78 ? -8.861 -10.064 14.204 1.00 89.75 78 ILE A C 1
ATOM 612 O O . ILE A 1 78 ? -9.151 -9.134 13.449 1.00 89.75 78 ILE A O 1
ATOM 616 N N . SER A 1 79 ? -8.478 -9.880 15.460 1.00 86.69 79 SER A N 1
ATOM 617 C CA . SER A 1 79 ? -8.601 -8.604 16.152 1.00 86.69 79 SER A CA 1
ATOM 618 C C . SER A 1 79 ? -7.253 -8.151 16.702 1.00 86.69 79 SER A C 1
ATOM 620 O O . SER A 1 79 ? -6.630 -8.891 17.469 1.00 86.69 79 SER A O 1
ATOM 622 N N . PRO A 1 80 ? -6.788 -6.936 16.354 1.00 84.62 80 PRO A N 1
ATOM 623 C CA . PRO A 1 80 ? -5.600 -6.374 16.968 1.00 84.62 80 PRO A CA 1
ATOM 624 C C . PRO A 1 80 ? -5.887 -6.026 18.430 1.00 84.62 80 PRO A C 1
ATOM 626 O O . PRO A 1 80 ? -6.969 -5.540 18.776 1.00 84.62 80 PRO A O 1
ATOM 629 N N . VAL A 1 81 ? -4.888 -6.240 19.274 1.00 84.06 81 VAL A N 1
ATOM 630 C CA . VAL A 1 81 ? -4.951 -5.981 20.70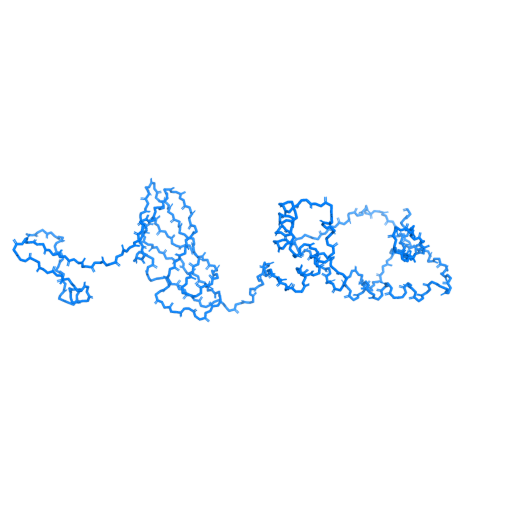9 1.00 84.06 81 VAL A CA 1
ATOM 631 C C . VAL A 1 81 ? -4.219 -4.679 21.002 1.00 8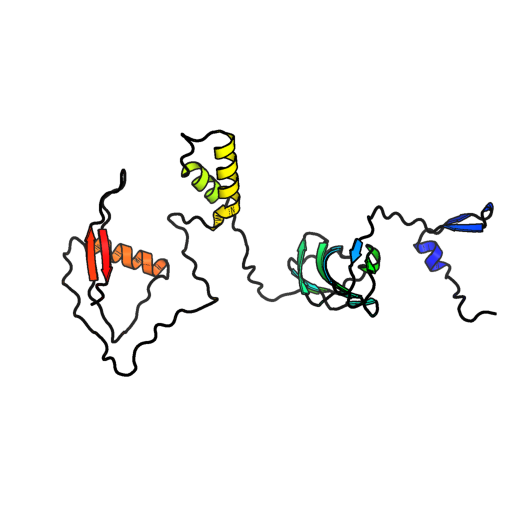4.06 81 VAL A C 1
ATOM 633 O O . VAL A 1 81 ? -3.097 -4.456 20.549 1.00 84.06 81 VAL A O 1
ATOM 636 N N . LYS A 1 82 ? -4.853 -3.795 21.773 1.00 80.62 82 LYS A N 1
ATOM 637 C CA . LYS A 1 82 ? -4.216 -2.585 22.306 1.00 80.62 82 LYS A CA 1
ATOM 638 C C . LYS A 1 82 ? -4.288 -2.627 23.825 1.00 80.62 82 LYS A C 1
ATOM 640 O O . LYS A 1 82 ? -5.319 -2.294 24.410 1.00 80.62 82 LYS A O 1
ATOM 645 N N . GLY A 1 83 ? -3.188 -3.038 24.453 1.00 79.88 83 GLY A N 1
ATOM 646 C CA . GLY A 1 83 ? -3.130 -3.240 25.901 1.00 79.88 83 GLY A CA 1
ATOM 647 C C . GLY A 1 83 ? -3.991 -4.429 26.324 1.00 79.88 83 GLY A C 1
ATOM 648 O O . GLY A 1 83 ? -3.708 -5.554 25.940 1.00 79.88 83 GLY A O 1
ATOM 649 N N . ASP A 1 84 ? -5.042 -4.171 27.098 1.00 77.50 84 ASP A N 1
ATOM 650 C CA . ASP A 1 84 ? -6.038 -5.150 27.558 1.00 77.50 84 ASP A CA 1
ATOM 651 C C . ASP A 1 84 ? -7.373 -5.053 26.793 1.00 77.50 84 ASP A C 1
ATOM 653 O O . ASP A 1 84 ? -8.369 -5.665 27.178 1.00 77.50 84 ASP A O 1
ATOM 657 N N . THR A 1 85 ? -7.409 -4.276 25.705 1.00 82.88 85 THR A N 1
ATOM 658 C CA . THR A 1 85 ? -8.617 -4.079 24.896 1.00 82.88 85 THR A CA 1
ATOM 659 C C . THR A 1 85 ? -8.501 -4.709 23.517 1.00 82.88 85 THR A C 1
ATOM 661 O O . THR A 1 85 ? -7.474 -4.614 22.840 1.00 82.88 85 THR A O 1
ATOM 664 N N . VAL A 1 86 ? -9.604 -5.316 23.093 1.00 87.25 86 VAL A N 1
ATOM 665 C CA . VAL A 1 86 ? -9.769 -6.028 21.830 1.00 87.25 86 VAL A CA 1
ATOM 666 C C . VAL A 1 86 ? -10.914 -5.381 21.068 1.00 87.25 86 VAL A C 1
ATOM 668 O O . VAL A 1 86 ? -11.951 -5.057 21.642 1.00 87.25 86 VAL A O 1
ATOM 671 N N . ILE A 1 87 ? -10.745 -5.179 19.766 1.00 87.62 87 ILE A N 1
ATOM 672 C CA . ILE A 1 87 ? -11.830 -4.699 18.906 1.00 87.62 87 ILE A CA 1
ATOM 673 C C . ILE A 1 87 ? -12.563 -5.910 18.340 1.00 87.62 87 ILE A C 1
ATOM 675 O O . ILE A 1 87 ? -11.934 -6.732 17.680 1.00 87.62 87 ILE A O 1
ATOM 679 N N . SER A 1 88 ? -13.870 -6.025 18.554 1.00 88.94 88 SER A N 1
ATOM 680 C CA . SER A 1 88 ? -14.671 -7.102 17.964 1.00 88.94 88 SER A CA 1
ATOM 681 C C . SER A 1 88 ? -16.027 -6.604 17.469 1.00 88.94 88 SER A C 1
ATOM 683 O O . SER A 1 88 ? -16.487 -5.526 17.847 1.00 88.94 88 SER A O 1
ATOM 685 N N . ASN A 1 89 ? -16.644 -7.390 16.590 1.00 89.75 89 ASN A N 1
ATOM 686 C CA . ASN A 1 89 ? -17.956 -7.107 16.026 1.00 89.75 89 ASN A CA 1
ATOM 687 C C . ASN A 1 89 ? -19.019 -7.815 16.850 1.00 89.75 89 ASN A C 1
ATOM 689 O O . ASN A 1 89 ? -19.015 -9.044 16.935 1.00 89.75 89 ASN A O 1
ATOM 693 N N . ILE A 1 90 ? -19.945 -7.039 17.400 1.00 90.25 90 ILE A N 1
ATOM 694 C CA . ILE A 1 90 ? -21.130 -7.565 18.066 1.00 90.25 90 ILE A CA 1
ATOM 695 C C . ILE A 1 90 ? -22.323 -7.345 17.145 1.00 90.25 90 ILE A C 1
ATOM 697 O O . ILE A 1 90 ? -22.571 -6.234 16.673 1.00 90.25 90 ILE A O 1
ATOM 701 N N . ILE A 1 91 ? -23.028 -8.428 16.853 1.00 91.62 91 ILE A N 1
ATOM 702 C CA . ILE A 1 91 ? -24.140 -8.474 15.916 1.00 91.62 91 ILE A CA 1
ATOM 703 C C . ILE A 1 91 ? -25.407 -8.727 16.721 1.00 91.62 91 ILE A C 1
ATOM 705 O O . ILE A 1 91 ? -25.525 -9.754 17.386 1.00 91.62 91 ILE A O 1
ATOM 709 N N . ASN A 1 92 ? -26.348 -7.793 16.630 1.00 92.38 92 ASN A N 1
ATOM 710 C CA . ASN A 1 92 ? -27.698 -7.954 17.145 1.00 92.38 92 ASN A CA 1
ATOM 711 C C . ASN A 1 92 ? -28.615 -8.370 15.990 1.00 92.38 92 ASN A C 1
ATOM 713 O O . ASN A 1 92 ? -28.905 -7.560 15.107 1.00 92.38 92 ASN A O 1
ATOM 717 N N . ILE A 1 93 ? -29.058 -9.628 15.986 1.00 93.56 93 ILE A N 1
ATOM 718 C CA . ILE A 1 93 ? -30.006 -10.147 14.992 1.00 93.56 93 ILE A CA 1
ATOM 719 C C . ILE A 1 93 ? -31.470 -9.989 15.420 1.00 93.56 93 ILE A C 1
ATOM 721 O O . ILE A 1 93 ? -32.347 -10.221 14.585 1.00 93.56 93 ILE A O 1
ATOM 725 N N . SER A 1 94 ? -31.737 -9.560 16.659 1.00 90.75 94 SER A N 1
ATOM 726 C CA . SER A 1 94 ? -33.100 -9.338 17.149 1.00 90.75 94 SER A CA 1
ATOM 727 C C . SER A 1 94 ? -33.753 -8.101 16.524 1.00 90.75 94 SER A C 1
ATOM 729 O O . SER A 1 94 ? -33.095 -7.189 16.011 1.00 90.75 94 SER A O 1
ATOM 731 N N . GLU A 1 95 ? -35.082 -8.064 16.619 1.00 92.94 95 GLU A N 1
ATOM 732 C CA . GLU A 1 95 ? -35.913 -6.903 16.275 1.00 92.94 95 GLU A CA 1
ATOM 733 C C . GLU A 1 95 ? -35.939 -5.835 17.382 1.00 92.94 95 GLU A C 1
ATOM 735 O O . GLU A 1 95 ? -36.602 -4.811 17.231 1.00 92.94 95 GLU A O 1
ATOM 740 N N . GLN A 1 96 ? -35.237 -6.051 18.501 1.00 88.69 96 GLN A N 1
ATOM 741 C CA . GLN A 1 96 ? -35.223 -5.136 19.642 1.00 88.69 96 GLN A CA 1
ATOM 742 C C . GLN A 1 96 ? -33.814 -4.586 19.905 1.00 88.69 96 GLN A C 1
ATOM 744 O O . GLN A 1 96 ? -32.811 -5.237 19.605 1.00 88.69 96 GLN A O 1
ATOM 749 N N . PRO A 1 97 ? -33.687 -3.365 20.447 1.00 86.62 97 PRO A N 1
ATOM 750 C CA . PRO A 1 97 ? -32.395 -2.878 20.901 1.00 86.62 97 PRO A CA 1
ATOM 751 C C . PRO A 1 97 ? -31.896 -3.704 22.095 1.00 86.62 97 PRO A C 1
ATOM 753 O O . PRO A 1 97 ? -32.676 -4.083 22.967 1.00 86.62 97 PRO A O 1
ATOM 756 N N . TYR A 1 98 ? -30.587 -3.942 22.159 1.00 86.00 98 TYR A N 1
ATOM 757 C CA . TYR A 1 98 ? -29.954 -4.696 23.242 1.00 86.00 98 TYR A CA 1
ATOM 758 C C . TYR A 1 98 ? -28.965 -3.820 24.012 1.00 86.00 98 TYR A C 1
ATOM 760 O O . TYR A 1 98 ? -28.145 -3.129 23.410 1.00 86.00 98 TYR A O 1
ATOM 768 N N . VAL A 1 99 ? -29.033 -3.838 25.344 1.00 84.94 99 VAL A N 1
ATOM 769 C CA . VAL A 1 99 ? -28.128 -3.063 26.202 1.00 84.94 99 VAL A CA 1
ATOM 770 C C . VAL A 1 99 ? -26.930 -3.925 26.575 1.00 84.94 99 VAL A C 1
ATOM 772 O O . VAL A 1 99 ? -27.082 -4.960 27.213 1.00 84.94 99 VAL A O 1
ATOM 775 N N . ILE A 1 100 ? -25.742 -3.472 26.186 1.00 79.06 100 ILE A N 1
ATOM 776 C CA . ILE A 1 100 ? -24.465 -4.086 26.533 1.00 79.06 100 ILE A CA 1
ATOM 777 C C . ILE A 1 100 ? -23.847 -3.350 27.714 1.00 79.06 100 ILE A C 1
ATOM 779 O O . ILE A 1 100 ? -23.712 -2.121 27.712 1.00 79.06 100 ILE A O 1
ATOM 783 N N . ASP A 1 101 ? -23.403 -4.132 28.689 1.00 73.25 101 ASP A N 1
ATOM 784 C CA . ASP A 1 101 ? -22.560 -3.699 29.795 1.00 73.25 101 ASP A CA 1
ATOM 785 C C . ASP A 1 101 ? -21.159 -4.353 29.709 1.00 73.25 101 ASP A C 1
ATOM 787 O O . ASP A 1 101 ? -20.845 -5.143 28.815 1.00 73.25 101 ASP A O 1
ATOM 791 N N . GLN A 1 102 ? -20.261 -3.997 30.629 1.00 63.62 102 GLN A N 1
ATOM 792 C CA . GLN A 1 102 ? -18.920 -4.597 30.657 1.00 63.62 102 GLN A CA 1
ATOM 793 C C . GLN A 1 102 ? -18.923 -6.063 31.121 1.00 63.62 102 GLN A C 1
ATOM 795 O O . GLN A 1 102 ? -17.945 -6.765 30.892 1.00 63.62 102 GLN A O 1
ATOM 800 N N . LEU A 1 103 ? -19.997 -6.538 31.756 1.00 60.19 103 LEU A N 1
ATOM 801 C CA . LEU A 1 103 ? -20.088 -7.887 32.322 1.00 60.19 103 LEU A CA 1
ATOM 802 C C . LEU A 1 103 ? -20.603 -8.901 31.293 1.00 60.19 103 LEU A C 1
ATOM 804 O O . LEU A 1 103 ? -20.100 -10.014 31.214 1.00 60.19 103 LEU A O 1
ATOM 808 N N . THR A 1 104 ? -21.522 -8.501 30.423 1.00 65.62 104 THR A N 1
ATOM 809 C CA . THR A 1 104 ? -22.031 -9.261 29.268 1.00 65.62 104 THR A CA 1
ATOM 810 C C . THR A 1 104 ? -20.948 -9.557 28.235 1.00 65.62 104 THR A C 1
ATOM 812 O O . THR A 1 104 ? -21.070 -10.504 27.462 1.00 65.62 104 THR A O 1
ATOM 815 N N . THR A 1 105 ? -19.871 -8.770 28.233 1.00 64.62 105 THR A N 1
ATOM 816 C CA . THR A 1 105 ? -18.690 -8.985 27.387 1.00 64.62 105 THR A CA 1
ATOM 817 C C . THR A 1 105 ? -17.505 -9.620 28.128 1.00 64.62 105 THR A C 1
ATOM 819 O O . THR A 1 105 ? -16.478 -9.880 27.497 1.00 64.62 105 THR A O 1
ATOM 822 N N . SER A 1 106 ? -17.653 -9.925 29.426 1.00 63.00 106 SER A N 1
ATOM 823 C CA . SER A 1 106 ? -16.696 -10.752 30.177 1.00 63.00 106 SER A CA 1
ATOM 824 C C . SER A 1 106 ? -16.824 -12.218 29.737 1.00 63.00 106 SER A C 1
ATOM 826 O O . SER A 1 106 ? -17.920 -12.685 29.425 1.00 63.00 106 SER A O 1
ATOM 828 N N . ASN A 1 107 ? -15.711 -12.951 29.682 1.00 69.44 107 ASN A N 1
ATOM 829 C CA . ASN A 1 107 ? -15.538 -14.277 29.060 1.00 69.44 107 ASN A CA 1
ATOM 830 C C . ASN A 1 107 ? -15.335 -14.286 27.534 1.00 69.44 107 ASN A C 1
ATOM 832 O O . ASN A 1 107 ? -15.735 -15.232 26.844 1.00 69.44 107 ASN A O 1
ATOM 836 N N . LEU A 1 108 ? -14.660 -13.269 26.996 1.00 77.19 108 LEU A N 1
ATOM 837 C CA . LEU A 1 108 ? -14.191 -13.274 25.609 1.00 77.19 108 LEU A CA 1
ATOM 838 C C . LEU A 1 108 ? -13.310 -14.510 25.344 1.00 77.19 108 LEU A C 1
ATOM 840 O O . LEU A 1 108 ? -12.193 -14.611 25.852 1.00 77.19 108 LEU A O 1
ATOM 844 N N . LYS A 1 109 ? -13.784 -15.435 24.504 1.00 82.62 109 LYS A N 1
ATOM 845 C CA . LYS A 1 109 ? -12.994 -16.597 24.072 1.00 82.62 109 LYS A CA 1
ATOM 846 C C . LYS A 1 109 ? -12.059 -16.191 22.941 1.00 82.62 109 LYS A C 1
ATOM 848 O O . LYS A 1 109 ? -12.517 -15.842 21.851 1.00 82.62 109 LYS A O 1
ATOM 853 N N . TRP A 1 110 ? -10.756 -16.275 23.182 1.00 87.25 110 TRP A N 1
ATOM 854 C CA . TRP A 1 110 ? -9.746 -15.940 22.187 1.00 87.25 110 TRP A CA 1
ATOM 855 C C . TRP A 1 110 ? -8.614 -16.964 22.142 1.00 87.25 110 TRP A C 1
ATOM 857 O O . TRP A 1 110 ? -8.356 -17.673 23.111 1.00 87.25 110 TRP A O 1
ATOM 867 N N . GLU A 1 111 ? -7.943 -17.029 20.995 1.00 86.31 111 GLU A N 1
ATOM 868 C CA . GLU A 1 111 ? -6.729 -17.823 20.790 1.00 86.31 111 GLU A CA 1
ATOM 869 C C . GLU A 1 111 ? -5.646 -16.966 20.124 1.00 86.31 111 GLU A C 1
ATOM 871 O O . GLU A 1 111 ? -5.975 -16.066 19.337 1.00 86.31 111 GLU A O 1
ATOM 876 N N . PRO A 1 112 ? -4.357 -17.203 20.425 1.00 83.88 112 PRO A N 1
ATOM 877 C CA . PRO A 1 112 ? -3.270 -16.493 19.766 1.00 83.88 112 PRO A CA 1
ATOM 878 C C . PRO A 1 112 ? -3.286 -16.796 18.266 1.00 83.88 112 PRO A C 1
ATOM 880 O O . PRO A 1 112 ? -3.386 -17.952 17.855 1.00 83.88 112 PRO A O 1
ATOM 883 N N . TYR A 1 113 ? -3.202 -15.751 17.443 1.00 82.00 113 TYR A N 1
ATOM 884 C CA . TYR A 1 113 ? -3.082 -15.908 15.998 1.00 82.00 113 TYR A CA 1
ATOM 885 C C . TYR A 1 113 ? -1.603 -15.853 15.610 1.00 82.00 113 TYR A C 1
ATOM 887 O O . TYR A 1 113 ? -0.954 -14.824 15.800 1.00 82.00 113 TYR A O 1
ATOM 895 N N . ASN A 1 114 ? -1.075 -16.961 15.086 1.00 70.44 114 ASN A N 1
ATOM 896 C CA . ASN A 1 114 ? 0.361 -17.136 14.843 1.00 70.44 114 ASN A CA 1
ATOM 897 C C . ASN A 1 114 ? 0.778 -17.007 13.371 1.00 70.44 114 ASN A C 1
ATOM 899 O O . ASN A 1 114 ? 1.975 -17.060 13.092 1.00 70.44 114 ASN A O 1
ATOM 903 N N . ASP A 1 115 ? -0.156 -16.840 12.432 1.00 71.94 115 ASP A N 1
ATOM 904 C CA . ASP A 1 115 ? 0.232 -16.664 11.031 1.00 71.94 115 ASP A CA 1
ATOM 905 C C . ASP A 1 115 ? 0.773 -15.252 10.780 1.00 71.94 115 ASP A C 1
ATOM 907 O O . ASP A 1 115 ? 0.419 -14.284 11.460 1.00 71.94 115 ASP A O 1
ATOM 911 N N . ASN A 1 116 ? 1.616 -15.128 9.754 1.00 57.75 116 ASN A N 1
ATOM 912 C CA . ASN A 1 116 ? 2.187 -13.856 9.325 1.00 57.75 116 ASN A CA 1
ATOM 913 C C . ASN A 1 116 ? 1.081 -12.924 8.808 1.00 57.75 116 ASN A C 1
ATOM 915 O O . ASN A 1 116 ? 0.694 -12.979 7.640 1.00 57.75 116 ASN A O 1
ATOM 919 N N . ILE A 1 117 ? 0.574 -12.050 9.676 1.00 56.06 117 ILE A N 1
ATOM 920 C CA . ILE A 1 117 ? -0.320 -10.969 9.269 1.00 56.06 117 ILE A CA 1
ATOM 921 C C . ILE A 1 117 ? 0.531 -9.849 8.689 1.00 56.06 117 ILE A C 1
ATOM 923 O O . ILE A 1 117 ? 1.228 -9.136 9.409 1.00 56.06 117 ILE A O 1
ATOM 927 N N . PHE A 1 118 ? 0.420 -9.649 7.381 1.00 53.06 118 PHE A N 1
ATOM 928 C CA . PHE A 1 118 ? 0.873 -8.421 6.746 1.00 53.06 118 PHE A CA 1
ATOM 929 C C . PHE A 1 118 ? -0.143 -7.323 7.067 1.00 53.06 118 PHE A C 1
ATOM 931 O O . PHE A 1 118 ? -1.220 -7.252 6.472 1.00 53.06 118 PHE A O 1
ATOM 938 N N . ILE A 1 119 ? 0.165 -6.481 8.052 1.00 53.34 119 ILE A N 1
ATOM 939 C CA . ILE A 1 119 ? -0.629 -5.284 8.329 1.00 53.34 119 ILE A CA 1
ATOM 940 C C . ILE A 1 119 ? -0.409 -4.328 7.152 1.00 53.34 119 ILE A C 1
ATOM 942 O O . ILE A 1 119 ? 0.604 -3.641 7.077 1.00 53.34 119 ILE A O 1
ATOM 946 N N . ALA A 1 120 ? -1.364 -4.280 6.220 1.00 51.81 120 ALA A N 1
ATOM 947 C CA . ALA A 1 120 ? -1.270 -3.454 5.011 1.00 51.81 120 ALA A CA 1
ATOM 948 C C . ALA A 1 120 ? -1.176 -1.937 5.291 1.00 51.81 120 ALA A C 1
ATOM 950 O O . ALA A 1 120 ? -0.820 -1.172 4.402 1.00 51.81 120 ALA A O 1
ATOM 951 N N . ASN A 1 121 ? -1.468 -1.513 6.527 1.00 48.38 121 ASN A N 1
ATOM 952 C CA . ASN A 1 121 ? -1.498 -0.115 6.955 1.00 48.38 121 ASN A CA 1
ATOM 953 C C . ASN A 1 121 ? -0.544 0.156 8.130 1.00 48.38 121 ASN A C 1
ATOM 955 O O . ASN A 1 121 ? -0.907 0.863 9.075 1.00 48.38 121 ASN A O 1
ATOM 959 N N . GLU A 1 122 ? 0.670 -0.398 8.122 1.00 46.72 122 GLU A N 1
ATOM 960 C CA . GLU A 1 122 ? 1.725 0.218 8.926 1.00 46.72 122 GLU A CA 1
ATOM 961 C C . GLU A 1 122 ? 2.059 1.574 8.307 1.00 46.72 122 GLU A C 1
ATOM 963 O O . GLU A 1 122 ? 2.808 1.685 7.339 1.00 46.72 122 GLU A O 1
ATOM 968 N N . TYR A 1 123 ? 1.484 2.635 8.875 1.00 47.66 123 TYR A N 1
ATOM 969 C CA . TYR A 1 123 ? 1.995 3.980 8.668 1.00 47.66 123 TYR A CA 1
ATOM 970 C C . TYR A 1 123 ? 3.409 4.006 9.240 1.00 47.66 123 TYR A C 1
ATOM 972 O O . TYR A 1 123 ? 3.607 4.290 10.424 1.00 47.66 123 TYR A O 1
ATOM 980 N N . THR A 1 124 ? 4.412 3.717 8.412 1.00 50.25 124 THR A N 1
ATOM 981 C CA . THR A 1 124 ? 5.808 4.001 8.734 1.00 50.25 124 THR A CA 1
ATOM 982 C C . THR A 1 124 ? 5.986 5.511 8.675 1.00 50.25 124 THR A C 1
ATOM 984 O O . THR A 1 124 ? 6.580 6.067 7.749 1.00 50.25 124 THR A O 1
ATOM 987 N N . ASN A 1 125 ? 5.414 6.196 9.662 1.00 50.84 125 ASN A N 1
ATOM 988 C CA . ASN A 1 125 ? 5.627 7.604 9.912 1.00 50.84 125 ASN A CA 1
ATOM 989 C C . ASN A 1 125 ? 7.064 7.725 10.416 1.00 50.84 125 ASN A C 1
ATOM 991 O O . ASN A 1 125 ? 7.332 7.782 11.612 1.00 50.84 125 ASN A O 1
ATOM 995 N N . THR A 1 126 ? 8.023 7.672 9.495 1.00 59.50 126 THR A N 1
ATOM 996 C CA . THR A 1 126 ? 9.410 7.949 9.827 1.00 59.50 126 THR A CA 1
ATOM 997 C C . THR A 1 126 ? 9.471 9.442 10.140 1.00 59.50 126 THR A C 1
ATOM 999 O O . THR A 1 126 ? 9.198 10.254 9.252 1.00 59.50 126 THR A O 1
ATOM 1002 N N . PRO A 1 127 ? 9.816 9.853 11.373 1.00 62.41 127 PRO A N 1
ATOM 1003 C CA . PRO A 1 127 ? 9.865 11.271 11.743 1.00 62.41 127 PRO A CA 1
ATOM 1004 C C . PRO A 1 127 ? 10.767 12.083 10.794 1.00 62.41 127 PRO A C 1
ATOM 1006 O O . PRO A 1 127 ? 10.464 13.229 10.464 1.00 62.41 127 PRO A O 1
ATOM 1009 N N . ASN A 1 128 ? 11.793 11.435 10.230 1.00 72.12 128 ASN A N 1
ATOM 1010 C CA . ASN A 1 128 ? 12.667 11.989 9.194 1.00 72.12 128 ASN A CA 1
ATOM 1011 C C . ASN A 1 128 ? 11.930 12.400 7.904 1.00 72.12 128 ASN A C 1
ATOM 1013 O O . ASN A 1 128 ? 12.322 13.372 7.259 1.00 72.12 128 ASN A O 1
ATOM 1017 N N . LYS A 1 129 ? 10.867 11.690 7.506 1.00 75.56 129 LYS A N 1
ATOM 1018 C CA . LYS A 1 129 ? 10.094 11.981 6.289 1.00 75.56 129 LYS A CA 1
ATOM 1019 C C . LYS A 1 129 ? 9.215 13.213 6.481 1.00 75.56 129 LYS A C 1
ATOM 1021 O O . LYS A 1 129 ? 9.224 14.105 5.639 1.00 75.56 129 LYS A O 1
ATOM 1026 N N . ILE A 1 130 ? 8.554 13.323 7.634 1.00 80.38 130 ILE A N 1
ATOM 1027 C CA . ILE A 1 130 ? 7.774 14.514 8.009 1.00 80.38 130 ILE A CA 1
ATOM 1028 C C . ILE A 1 130 ? 8.668 15.760 8.026 1.00 80.38 130 ILE A C 1
ATOM 1030 O O . ILE A 1 130 ? 8.277 16.812 7.520 1.00 80.38 130 ILE A O 1
ATOM 1034 N N . GLN A 1 131 ? 9.882 15.642 8.565 1.00 80.69 131 GLN A N 1
ATOM 1035 C CA . GLN A 1 131 ? 10.829 16.752 8.605 1.00 80.69 131 GLN A CA 1
ATOM 1036 C C . GLN A 1 131 ? 11.287 17.176 7.200 1.00 80.69 131 GLN A C 1
ATOM 1038 O O . GLN A 1 131 ? 11.211 18.360 6.871 1.00 80.69 131 GLN A O 1
ATOM 1043 N N . LYS A 1 132 ? 11.618 16.220 6.320 1.00 81.69 132 LYS A N 1
ATOM 1044 C CA . LYS A 1 132 ? 11.910 16.503 4.902 1.00 81.69 132 LYS A CA 1
ATOM 1045 C C . LYS A 1 132 ? 10.742 17.179 4.178 1.00 81.69 132 LYS A C 1
ATOM 1047 O O . LYS A 1 132 ? 10.969 18.087 3.376 1.00 81.69 132 LYS A O 1
ATOM 1052 N N . ILE A 1 133 ? 9.498 16.769 4.447 1.00 84.56 133 ILE A N 1
ATOM 1053 C CA . ILE A 1 133 ? 8.308 17.411 3.864 1.00 84.56 133 ILE A CA 1
ATOM 1054 C C . ILE A 1 133 ? 8.234 18.874 4.315 1.00 84.56 133 ILE A C 1
ATOM 1056 O O . ILE A 1 133 ? 8.116 19.762 3.472 1.00 84.56 133 ILE A O 1
ATOM 1060 N N . ARG A 1 134 ? 8.386 19.139 5.619 1.00 82.25 134 ARG A N 1
ATOM 1061 C CA . ARG A 1 134 ? 8.360 20.500 6.187 1.00 82.25 134 ARG A CA 1
ATOM 1062 C C . ARG A 1 134 ? 9.418 21.423 5.582 1.00 82.25 134 ARG A C 1
ATOM 1064 O O . ARG A 1 134 ? 9.131 22.592 5.361 1.00 82.25 134 ARG A O 1
ATOM 1071 N N . GLU A 1 135 ? 10.606 20.904 5.290 1.00 82.25 135 GLU A N 1
ATOM 1072 C CA . GLU A 1 135 ? 11.692 21.663 4.651 1.00 82.25 135 GLU A CA 1
ATOM 1073 C C . GLU A 1 135 ? 11.462 21.893 3.147 1.00 82.25 135 GLU A C 1
ATOM 1075 O O . GLU A 1 135 ? 11.926 22.884 2.582 1.00 82.25 135 GLU A O 1
ATOM 1080 N N . THR A 1 136 ? 10.744 20.986 2.478 1.00 83.69 136 THR A N 1
ATOM 1081 C CA . THR A 1 136 ? 10.521 21.042 1.023 1.00 83.69 136 THR A CA 1
ATOM 1082 C C . THR A 1 136 ? 9.321 21.914 0.643 1.00 83.69 136 THR A C 1
ATOM 1084 O O . THR A 1 136 ? 9.309 22.527 -0.432 1.00 83.69 136 THR A O 1
ATOM 1087 N N . VAL A 1 137 ? 8.291 21.963 1.493 1.00 83.88 137 VAL A N 1
ATOM 1088 C CA . VAL A 1 137 ? 7.071 22.736 1.237 1.00 83.88 137 VAL A CA 1
ATOM 1089 C C . VAL A 1 137 ? 7.362 24.226 1.416 1.00 83.88 137 VAL A C 1
ATOM 1091 O O . VAL A 1 137 ? 7.713 24.699 2.492 1.00 83.88 137 VAL A O 1
ATOM 1094 N N . LYS A 1 138 ? 7.193 24.996 0.339 1.00 81.50 138 LYS A N 1
ATOM 1095 C CA . LYS A 1 138 ? 7.395 26.447 0.358 1.00 81.50 138 LYS A CA 1
ATOM 1096 C C . LYS A 1 138 ? 6.192 27.134 0.989 1.00 81.50 138 LYS A C 1
ATOM 1098 O O . LYS A 1 138 ? 5.182 27.312 0.317 1.00 81.50 138 LYS A O 1
ATOM 1103 N N . THR A 1 139 ? 6.319 27.572 2.236 1.00 81.12 139 THR A N 1
ATOM 1104 C CA . THR A 1 139 ? 5.240 28.267 2.961 1.00 81.12 139 THR A CA 1
ATOM 1105 C C . THR A 1 139 ? 5.487 29.768 3.135 1.00 81.12 139 THR A C 1
ATOM 1107 O O . THR A 1 139 ? 4.800 30.410 3.916 1.00 81.12 139 THR A O 1
ATOM 1110 N N . GLU A 1 140 ? 6.475 30.340 2.438 1.00 80.38 140 GLU A N 1
ATOM 1111 C CA . GLU A 1 140 ? 6.900 31.748 2.589 1.00 80.38 140 GLU A CA 1
ATOM 1112 C C . GLU A 1 140 ? 5.815 32.776 2.216 1.00 80.38 140 GLU A C 1
ATOM 1114 O O . GLU A 1 140 ? 5.891 33.924 2.635 1.00 80.38 140 GLU A O 1
ATOM 1119 N N . HIS A 1 141 ? 4.818 32.373 1.427 1.00 85.56 141 HIS A N 1
ATOM 1120 C CA . HIS A 1 141 ? 3.761 33.235 0.889 1.00 85.56 141 HIS A CA 1
ATOM 1121 C C . HIS A 1 141 ? 2.389 32.997 1.538 1.00 85.56 141 HIS A C 1
ATOM 1123 O O . HIS A 1 141 ? 1.404 33.565 1.078 1.00 85.56 141 HIS A O 1
ATOM 1129 N N . LEU A 1 142 ? 2.315 32.134 2.555 1.00 86.19 142 LEU A N 1
ATOM 1130 C CA . LEU A 1 142 ? 1.062 31.697 3.174 1.00 86.19 142 LEU A CA 1
ATOM 1131 C C . LEU A 1 142 ? 0.840 32.376 4.525 1.00 86.19 142 LEU A C 1
ATOM 1133 O O . LEU A 1 142 ? 1.799 32.686 5.240 1.00 86.19 142 LEU A O 1
ATOM 1137 N N . ASN A 1 143 ? -0.427 32.556 4.900 1.00 89.31 143 ASN A N 1
ATOM 1138 C CA . ASN A 1 143 ? -0.779 32.993 6.248 1.00 89.31 143 ASN A CA 1
ATOM 1139 C C . ASN A 1 143 ? -0.523 31.866 7.272 1.00 89.31 143 ASN A C 1
ATOM 1141 O O . ASN A 1 143 ? -0.391 30.695 6.912 1.00 89.31 143 ASN A O 1
ATOM 1145 N N . LYS A 1 144 ? -0.458 32.204 8.565 1.00 87.62 144 LYS A N 1
ATOM 1146 C CA . LYS A 1 144 ? -0.205 31.243 9.652 1.00 87.62 144 LYS A CA 1
ATOM 1147 C C . LYS A 1 144 ? -1.217 30.093 9.657 1.00 87.62 144 LYS A C 1
ATOM 1149 O O . LYS A 1 144 ? -0.808 28.942 9.695 1.00 87.62 144 LYS A O 1
ATOM 1154 N N . GLU A 1 145 ? -2.504 30.402 9.526 1.00 90.31 145 GLU A N 1
ATOM 1155 C CA . GLU A 1 145 ? -3.576 29.395 9.520 1.00 90.31 145 GLU A CA 1
ATOM 1156 C C . GLU A 1 145 ? -3.471 28.435 8.324 1.00 90.31 145 GLU A C 1
ATOM 1158 O O . GLU A 1 145 ? -3.561 27.218 8.481 1.00 90.31 145 GLU A O 1
ATOM 1163 N N . GLU A 1 146 ? -3.210 28.966 7.126 1.00 88.44 146 GLU A N 1
ATOM 1164 C CA . GLU A 1 146 ? -3.035 28.162 5.910 1.00 88.44 146 GLU A CA 1
ATOM 1165 C C . GLU A 1 146 ? -1.794 27.273 6.004 1.00 88.44 146 GLU A C 1
ATOM 1167 O O . GLU A 1 146 ? -1.819 26.099 5.626 1.00 88.44 146 GLU A O 1
ATOM 1172 N N . ARG A 1 147 ? -0.701 27.830 6.537 1.00 88.31 147 ARG A N 1
ATOM 1173 C CA . ARG A 1 147 ? 0.538 27.098 6.775 1.00 88.31 147 ARG A CA 1
ATOM 1174 C C . ARG A 1 147 ? 0.301 25.932 7.728 1.00 88.31 147 ARG A C 1
ATOM 1176 O O . ARG A 1 147 ? 0.737 24.825 7.420 1.00 88.31 147 ARG A O 1
ATOM 1183 N N . ASP A 1 148 ? -0.372 26.169 8.846 1.00 87.75 148 ASP A N 1
ATOM 1184 C CA . ASP A 1 148 ? -0.613 25.139 9.854 1.00 87.75 148 ASP A CA 1
ATOM 1185 C C . ASP A 1 148 ? -1.521 24.031 9.303 1.00 87.75 148 ASP A C 1
ATOM 1187 O O . ASP A 1 148 ? -1.187 22.851 9.430 1.00 87.75 148 ASP A O 1
ATOM 1191 N N . SER A 1 149 ? -2.581 24.392 8.571 1.00 89.44 149 SER A N 1
ATOM 1192 C CA . SER A 1 149 ? -3.480 23.428 7.924 1.00 89.44 149 SER A CA 1
ATOM 1193 C C . SER A 1 149 ? -2.764 22.542 6.893 1.00 89.44 149 SER A C 1
ATOM 1195 O O . SER A 1 149 ? -2.928 21.319 6.883 1.00 89.44 149 SER A O 1
ATOM 1197 N N . ILE A 1 150 ? -1.910 23.128 6.046 1.00 87.94 150 ILE A N 1
ATOM 1198 C CA . ILE A 1 150 ? -1.144 22.372 5.045 1.00 87.94 150 ILE A CA 1
ATOM 1199 C C . ILE A 1 150 ? -0.119 21.459 5.715 1.00 87.94 150 ILE A C 1
ATOM 1201 O O . ILE A 1 150 ? 0.046 20.312 5.299 1.00 87.94 150 ILE A O 1
ATOM 1205 N N . LEU A 1 151 ? 0.573 21.940 6.750 1.00 86.75 151 LEU A N 1
ATOM 1206 C CA . LEU A 1 151 ? 1.554 21.133 7.471 1.00 86.75 151 LEU A CA 1
ATOM 1207 C C . LEU A 1 151 ? 0.902 19.953 8.191 1.00 86.75 151 LEU A C 1
ATOM 1209 O O . LEU A 1 151 ? 1.465 18.858 8.168 1.00 86.75 151 LEU A O 1
ATOM 1213 N N . GLU A 1 152 ? -0.279 20.146 8.776 1.00 88.25 152 GLU A N 1
ATOM 1214 C CA . GLU A 1 152 ? -1.064 19.067 9.375 1.00 88.25 152 GLU A CA 1
ATOM 1215 C C . GLU A 1 152 ? -1.458 18.019 8.326 1.00 88.25 152 GLU A C 1
ATOM 1217 O O . GLU A 1 152 ? -1.226 16.823 8.522 1.00 88.25 152 GLU A O 1
ATOM 1222 N N . LEU A 1 153 ? -1.966 18.458 7.171 1.00 88.69 153 LEU A N 1
ATOM 1223 C CA . LEU A 1 153 ? -2.341 17.573 6.070 1.00 88.69 153 LEU A CA 1
ATOM 1224 C C . LEU A 1 153 ? -1.139 16.776 5.539 1.00 88.69 153 LEU A C 1
ATOM 1226 O O . LEU A 1 153 ? -1.218 15.561 5.360 1.00 88.69 153 LEU A O 1
ATOM 1230 N N . CYS A 1 154 ? -0.008 17.448 5.331 1.00 86.81 154 CYS A N 1
ATOM 1231 C CA . CYS A 1 154 ? 1.248 16.835 4.908 1.00 86.81 154 CYS A CA 1
ATOM 1232 C C . CYS A 1 154 ? 1.788 15.831 5.933 1.00 86.81 154 CYS A C 1
ATOM 1234 O O . CYS A 1 154 ? 2.326 14.795 5.550 1.00 86.81 154 CYS A O 1
ATOM 1236 N N . SER A 1 155 ? 1.652 16.125 7.228 1.00 84.75 155 SER A N 1
ATOM 1237 C CA . SER A 1 155 ? 2.008 15.201 8.305 1.00 84.75 155 SER A CA 1
ATOM 1238 C C . SER A 1 155 ? 1.086 13.982 8.346 1.00 84.75 155 SER A C 1
ATOM 1240 O O . SER A 1 155 ? 1.560 12.876 8.599 1.00 84.75 155 SER A O 1
ATOM 1242 N N . ARG A 1 156 ? -0.209 14.167 8.078 1.00 85.25 156 ARG A N 1
ATOM 1243 C CA . ARG A 1 156 ? -1.205 13.090 8.058 1.00 85.25 156 ARG A CA 1
ATOM 1244 C C . ARG A 1 156 ? -1.015 12.123 6.890 1.00 85.25 156 ARG A C 1
ATOM 1246 O O . ARG A 1 156 ? -1.191 10.928 7.083 1.00 85.25 156 ARG A O 1
ATOM 1253 N N . PHE A 1 157 ? -0.664 12.637 5.713 1.00 85.12 157 PHE A N 1
ATOM 1254 C CA . PHE A 1 157 ? -0.472 11.859 4.482 1.00 85.12 157 PHE A CA 1
ATOM 1255 C C . PHE A 1 157 ? 1.004 11.762 4.081 1.00 85.12 157 PHE A C 1
ATOM 1257 O O . PHE A 1 157 ? 1.352 11.823 2.900 1.00 85.12 157 PHE A O 1
ATOM 1264 N N . SER A 1 158 ? 1.893 11.685 5.072 1.00 82.62 158 SER A N 1
ATOM 1265 C CA . SER A 1 158 ? 3.343 11.683 4.862 1.00 82.62 158 SER A CA 1
ATOM 1266 C C . SER A 1 158 ? 3.811 10.495 4.010 1.00 82.62 158 SER A C 1
ATOM 1268 O O . SER A 1 158 ? 4.785 10.611 3.271 1.00 82.62 158 SER A O 1
ATOM 1270 N N . ASP A 1 159 ? 3.089 9.381 4.078 1.00 77.25 159 ASP A N 1
AT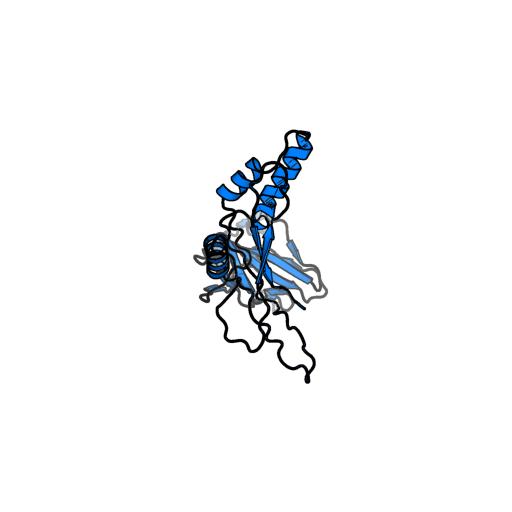OM 1271 C CA . ASP A 1 159 ? 3.272 8.129 3.351 1.00 77.25 159 ASP A CA 1
ATOM 1272 C C . ASP A 1 159 ? 3.078 8.276 1.837 1.00 77.25 159 ASP A C 1
ATOM 1274 O O . ASP A 1 159 ? 3.814 7.658 1.068 1.00 77.25 159 ASP A O 1
ATOM 1278 N N . LEU A 1 160 ? 2.169 9.155 1.402 1.00 83.06 160 LEU A N 1
ATOM 1279 C CA . LEU A 1 160 ? 1.883 9.389 -0.019 1.00 83.06 160 LEU A CA 1
ATOM 1280 C C . LEU A 1 160 ? 3.002 10.141 -0.756 1.00 83.06 160 LEU A C 1
ATOM 1282 O O . LEU A 1 160 ? 3.052 10.137 -1.989 1.00 83.06 160 LEU A O 1
ATOM 1286 N N . PHE A 1 161 ? 3.890 10.823 -0.031 1.00 84.12 161 PHE A N 1
ATOM 1287 C CA . PHE A 1 161 ? 4.974 11.585 -0.642 1.00 84.12 161 PHE A CA 1
ATOM 1288 C C . PHE A 1 161 ? 6.150 10.676 -0.989 1.00 84.12 161 PHE A C 1
ATOM 1290 O O . PHE A 1 161 ? 6.638 9.928 -0.149 1.00 84.12 161 PHE A O 1
ATOM 1297 N N . PHE A 1 162 ? 6.656 10.796 -2.212 1.00 82.19 162 PHE A N 1
ATOM 1298 C CA . PHE A 1 162 ? 7.846 10.080 -2.664 1.00 82.19 162 PHE A CA 1
ATOM 1299 C C . PHE A 1 162 ? 9.089 10.973 -2.573 1.00 82.19 162 PHE A C 1
ATOM 1301 O O . PHE A 1 162 ? 9.108 12.066 -3.150 1.00 82.19 162 PHE A O 1
ATOM 1308 N N . PHE A 1 163 ? 10.140 10.497 -1.901 1.00 81.12 163 PHE A N 1
ATOM 1309 C CA . PHE A 1 163 ? 11.452 11.152 -1.863 1.00 81.12 163 PHE A CA 1
ATOM 1310 C C . PHE A 1 163 ? 12.528 10.339 -2.592 1.00 81.12 163 PHE A C 1
ATOM 1312 O O . PHE A 1 163 ? 12.402 9.134 -2.779 1.00 81.12 163 PHE A O 1
ATOM 1319 N N . GLU A 1 164 ? 13.613 11.002 -3.014 1.00 73.81 164 GLU A N 1
ATOM 1320 C CA . GLU A 1 164 ? 14.771 10.307 -3.596 1.00 73.81 164 GLU A CA 1
ATOM 1321 C C . GLU A 1 164 ? 15.344 9.316 -2.563 1.00 73.81 164 GLU A C 1
ATOM 1323 O O . GLU A 1 164 ? 15.763 9.724 -1.477 1.00 73.81 164 GLU A O 1
ATOM 1328 N N . GLY A 1 165 ? 15.324 8.023 -2.904 1.00 72.12 165 GLY A N 1
ATOM 1329 C CA . GLY A 1 165 ? 15.718 6.912 -2.029 1.00 72.12 165 GLY A CA 1
ATOM 1330 C C . GLY A 1 165 ? 14.553 6.073 -1.491 1.00 72.12 165 GLY A C 1
ATOM 1331 O O . GLY A 1 165 ? 14.796 4.979 -0.989 1.00 72.12 165 GLY A O 1
ATOM 1332 N N . ASP A 1 166 ? 13.307 6.536 -1.626 1.00 76.25 166 ASP A N 1
ATOM 1333 C CA . ASP A 1 166 ? 12.142 5.705 -1.323 1.00 76.25 166 ASP A CA 1
ATOM 1334 C C . ASP A 1 166 ? 12.003 4.598 -2.383 1.00 76.25 166 ASP A C 1
ATOM 1336 O O . ASP A 1 166 ? 12.267 4.807 -3.572 1.00 76.25 166 ASP A O 1
ATOM 1340 N N . GLN A 1 167 ? 11.569 3.411 -1.959 1.00 72.06 167 GLN A N 1
ATOM 1341 C CA . GLN A 1 167 ? 11.225 2.333 -2.883 1.00 72.06 167 GLN A CA 1
ATOM 1342 C C . GLN A 1 167 ? 9.830 2.586 -3.457 1.00 72.06 167 GLN A C 1
ATOM 1344 O O . GLN A 1 167 ? 8.884 2.851 -2.714 1.00 72.06 167 GLN A O 1
ATOM 1349 N N . LEU A 1 168 ? 9.690 2.506 -4.783 1.00 73.69 168 LEU A N 1
ATOM 1350 C CA . LEU A 1 168 ? 8.364 2.483 -5.389 1.00 73.69 168 LEU A CA 1
ATOM 1351 C C . LEU A 1 168 ? 7.720 1.132 -5.076 1.00 73.69 168 LEU A C 1
ATOM 1353 O O . LEU A 1 168 ? 8.236 0.094 -5.483 1.00 73.69 168 LEU A O 1
ATOM 1357 N N . SER A 1 169 ? 6.586 1.153 -4.384 1.00 71.00 169 SER A N 1
ATOM 1358 C CA . SER A 1 169 ? 5.735 -0.022 -4.236 1.00 71.00 169 SER A CA 1
ATOM 1359 C C . SER A 1 169 ? 4.743 -0.114 -5.399 1.00 71.00 169 SER A C 1
ATOM 1361 O O . SER A 1 169 ? 4.333 0.891 -5.986 1.00 71.00 169 SER A O 1
ATOM 1363 N N . ALA A 1 170 ? 4.368 -1.341 -5.748 1.00 75.19 170 ALA A N 1
ATOM 1364 C CA . ALA A 1 170 ? 3.236 -1.631 -6.615 1.00 75.19 170 ALA A CA 1
ATOM 1365 C C . ALA A 1 170 ? 2.132 -2.291 -5.783 1.00 75.19 170 ALA A C 1
ATOM 1367 O O . ALA A 1 170 ? 2.383 -2.828 -4.706 1.00 75.19 170 ALA A O 1
ATOM 1368 N N . THR A 1 171 ? 0.899 -2.223 -6.269 1.00 75.62 171 THR A N 1
ATOM 1369 C CA . THR A 1 171 ? -0.240 -2.869 -5.620 1.00 75.62 171 THR A CA 1
ATOM 1370 C C . THR A 1 171 ? -0.451 -4.256 -6.219 1.00 75.62 171 THR A C 1
ATOM 1372 O O . THR A 1 171 ? -0.666 -4.371 -7.424 1.00 75.62 171 THR A O 1
ATOM 1375 N N . ASP A 1 172 ? -0.480 -5.294 -5.384 1.00 77.25 172 ASP A N 1
ATOM 1376 C CA . ASP A 1 172 ? -0.660 -6.687 -5.832 1.00 77.25 172 ASP A CA 1
ATOM 1377 C C . ASP A 1 172 ? -2.126 -7.060 -6.138 1.00 77.25 172 ASP A C 1
ATOM 1379 O O . ASP A 1 172 ? -2.425 -8.187 -6.526 1.00 77.25 172 ASP A O 1
ATOM 1383 N N . ILE A 1 173 ? -3.062 -6.117 -5.978 1.00 85.12 173 ILE A N 1
ATOM 1384 C CA . ILE A 1 173 ? -4.510 -6.365 -6.088 1.00 85.12 173 ILE A CA 1
ATOM 1385 C C . ILE A 1 173 ? -4.928 -6.697 -7.530 1.00 85.12 173 ILE A C 1
ATOM 1387 O O . ILE A 1 173 ? -5.781 -7.557 -7.739 1.00 85.12 173 ILE A O 1
ATOM 1391 N N . VAL A 1 174 ? -4.361 -6.021 -8.538 1.00 86.69 174 VAL A N 1
ATOM 1392 C CA . VAL A 1 174 ? -4.727 -6.229 -9.950 1.00 86.69 174 VAL A CA 1
ATOM 1393 C C . VAL A 1 174 ? -3.494 -6.160 -10.839 1.00 86.69 174 VAL A C 1
ATOM 1395 O O . VAL A 1 174 ? -2.747 -5.186 -10.817 1.00 86.69 174 VAL A O 1
ATOM 1398 N N . THR A 1 175 ? -3.336 -7.159 -11.706 1.00 88.19 175 THR A N 1
ATOM 1399 C CA . THR A 1 175 ? -2.334 -7.139 -12.775 1.00 88.19 175 THR A CA 1
ATOM 1400 C C . THR A 1 175 ? -2.958 -6.643 -14.079 1.00 88.19 175 THR A C 1
ATOM 1402 O O . THR A 1 175 ? -4.001 -7.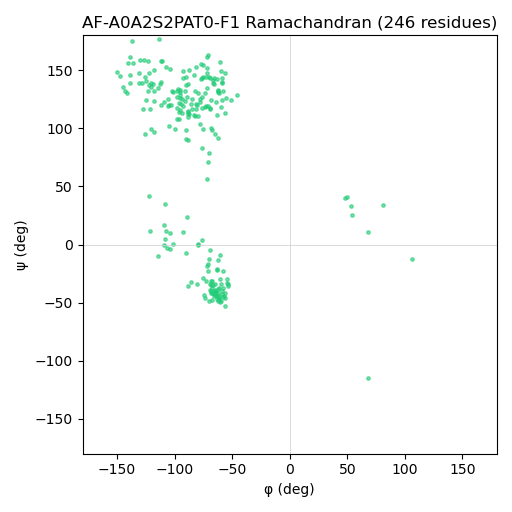126 -14.524 1.00 88.19 175 THR A O 1
ATOM 1405 N N . HIS A 1 176 ? -2.332 -5.648 -14.713 1.00 89.06 176 HIS A N 1
ATOM 1406 C CA . HIS A 1 176 ? -2.799 -5.144 -16.003 1.00 89.06 176 HIS A CA 1
ATOM 1407 C C . HIS A 1 176 ? -2.385 -6.091 -17.137 1.00 89.06 176 HIS A C 1
ATOM 1409 O O . HIS A 1 176 ? -1.200 -6.374 -17.320 1.00 89.06 176 HIS A O 1
ATOM 1415 N N . LYS A 1 177 ? -3.357 -6.545 -17.936 1.00 90.44 177 LYS A N 1
ATOM 1416 C CA . LYS A 1 177 ? -3.124 -7.378 -19.121 1.00 90.44 177 LYS A CA 1
ATOM 1417 C C . LYS A 1 177 ? -3.403 -6.587 -20.396 1.00 90.44 177 LYS A C 1
ATOM 1419 O O . LYS A 1 177 ? -4.521 -6.128 -20.617 1.00 90.44 177 LYS A O 1
ATOM 1424 N N . ILE A 1 178 ? -2.398 -6.496 -21.264 1.00 89.12 178 ILE A N 1
ATOM 1425 C CA . ILE A 1 178 ? -2.536 -5.914 -22.602 1.00 89.12 178 ILE A CA 1
ATOM 1426 C C . ILE A 1 178 ? -2.968 -7.025 -23.564 1.00 89.12 178 ILE A C 1
ATOM 1428 O O . ILE A 1 178 ? -2.220 -7.972 -23.807 1.00 89.12 178 ILE A O 1
ATOM 1432 N N . ASN A 1 179 ? -4.181 -6.922 -24.109 1.00 89.06 179 ASN A N 1
ATOM 1433 C CA . ASN A 1 179 ? -4.699 -7.884 -25.080 1.00 89.06 179 ASN A CA 1
ATOM 1434 C C . ASN A 1 179 ? -4.177 -7.548 -26.482 1.00 89.06 179 ASN A C 1
ATOM 1436 O O . ASN A 1 179 ? -4.584 -6.552 -27.078 1.00 89.06 179 ASN A O 1
ATOM 1440 N N . THR A 1 180 ? -3.293 -8.383 -27.023 1.00 83.62 180 THR A N 1
ATOM 1441 C CA . THR A 1 180 ? -2.842 -8.281 -28.414 1.00 83.62 180 THR A CA 1
ATOM 1442 C C . THR A 1 180 ? -3.748 -9.106 -29.342 1.00 83.62 180 THR A C 1
ATOM 1444 O O . THR A 1 180 ? -4.233 -10.171 -28.945 1.00 83.62 180 THR A O 1
ATOM 1447 N N . PRO A 1 181 ? -4.016 -8.656 -30.583 1.00 85.88 181 PRO A N 1
ATOM 1448 C CA . PRO A 1 181 ? -4.784 -9.447 -31.541 1.00 85.88 181 PRO A CA 1
ATOM 1449 C C . PRO A 1 181 ? -4.043 -10.746 -31.895 1.00 85.88 181 PRO A C 1
ATOM 1451 O O . PRO A 1 181 ? -2.823 -10.746 -32.054 1.00 85.88 181 PRO A O 1
ATOM 1454 N N . ARG A 1 182 ? -4.784 -11.850 -32.073 1.00 77.69 182 ARG A N 1
ATOM 1455 C CA . ARG A 1 182 ? -4.224 -13.210 -32.248 1.00 77.69 182 ARG A CA 1
ATOM 1456 C C . ARG A 1 182 ? -3.260 -13.367 -33.433 1.00 77.69 182 ARG A C 1
ATOM 1458 O O . ARG A 1 182 ? -2.444 -14.280 -33.420 1.00 77.69 182 ARG A O 1
ATOM 1465 N N . CYS A 1 183 ? -3.342 -12.496 -34.437 1.00 80.06 183 CYS A N 1
ATOM 1466 C CA . CYS A 1 183 ? -2.602 -12.627 -35.696 1.00 80.06 183 CYS A CA 1
ATOM 1467 C C . CYS A 1 183 ? -1.476 -11.591 -35.876 1.00 80.06 183 CYS A C 1
ATOM 1469 O O . CYS A 1 183 ? -1.014 -11.386 -36.998 1.00 80.06 183 CYS A O 1
ATOM 1471 N N . VAL A 1 184 ? -1.031 -10.910 -34.813 1.00 81.81 184 VAL A N 1
ATOM 1472 C CA . VAL A 1 184 ? 0.049 -9.914 -34.921 1.00 81.81 184 VAL A CA 1
ATOM 1473 C C . VAL A 1 184 ? 1.416 -10.589 -34.821 1.00 81.81 184 VAL A C 1
ATOM 1475 O O . VAL A 1 184 ? 1.741 -11.219 -33.816 1.00 81.81 184 VAL A O 1
ATOM 1478 N N . LYS A 1 185 ? 2.242 -10.431 -35.864 1.00 85.25 185 LYS A N 1
ATOM 1479 C CA . LYS A 1 185 ? 3.652 -10.841 -35.829 1.00 85.25 185 LYS A CA 1
ATOM 1480 C C . LYS A 1 185 ? 4.426 -9.975 -34.822 1.00 85.25 185 LYS A C 1
ATOM 1482 O O . LYS A 1 185 ? 4.213 -8.761 -34.806 1.00 85.25 185 LYS A O 1
ATOM 1487 N N . PRO A 1 186 ? 5.344 -10.550 -34.024 1.00 87.31 186 PRO A N 1
ATOM 1488 C CA . PRO A 1 186 ? 6.174 -9.768 -33.117 1.00 87.31 186 PRO A CA 1
ATOM 1489 C C . PRO A 1 186 ? 6.991 -8.698 -33.855 1.00 87.31 186 PRO A C 1
ATOM 1491 O O . PRO A 1 186 ? 7.641 -8.978 -34.862 1.00 87.31 186 PRO A O 1
ATOM 1494 N N . ILE A 1 187 ? 6.960 -7.470 -33.339 1.00 88.88 187 ILE A N 1
ATOM 1495 C CA . ILE A 1 187 ? 7.766 -6.351 -33.826 1.00 88.88 187 ILE A CA 1
ATOM 1496 C C . ILE A 1 187 ? 9.155 -6.441 -33.189 1.00 88.88 187 ILE A C 1
ATOM 1498 O O . ILE A 1 187 ? 9.303 -6.219 -31.989 1.00 88.88 187 ILE A O 1
ATOM 1502 N N . ASN A 1 188 ? 10.174 -6.741 -33.994 1.00 91.88 188 ASN A N 1
ATOM 1503 C CA . ASN A 1 188 ? 11.573 -6.733 -33.571 1.00 91.88 188 ASN A CA 1
ATOM 1504 C C . ASN A 1 188 ? 12.355 -5.696 -34.382 1.00 91.88 188 ASN A C 1
ATOM 1506 O O . ASN A 1 188 ? 12.771 -5.949 -35.514 1.00 91.88 188 ASN A O 1
ATOM 1510 N N . ILE A 1 189 ? 12.529 -4.510 -33.806 1.00 93.06 189 ILE A N 1
ATOM 1511 C CA . ILE A 1 189 ? 13.264 -3.411 -34.430 1.00 93.06 189 ILE A CA 1
ATOM 1512 C C . ILE A 1 189 ? 14.697 -3.406 -33.898 1.00 93.06 189 ILE A C 1
ATOM 1514 O O . ILE A 1 189 ? 14.929 -3.485 -32.693 1.00 93.06 189 ILE A O 1
ATOM 1518 N N . ARG A 1 190 ? 15.681 -3.265 -34.792 1.00 91.38 190 ARG A N 1
ATOM 1519 C CA . ARG A 1 190 ? 17.098 -3.195 -34.414 1.00 91.38 190 ARG A CA 1
ATOM 1520 C C . ARG A 1 190 ? 17.377 -1.965 -33.525 1.00 91.38 190 ARG A C 1
ATOM 1522 O O . ARG A 1 190 ? 16.976 -0.863 -33.902 1.00 91.38 190 ARG A O 1
ATOM 1529 N N . PRO A 1 191 ? 18.109 -2.107 -32.401 1.00 90.94 191 PRO A N 1
ATOM 1530 C CA . PRO A 1 191 ? 18.527 -0.966 -31.587 1.00 90.94 191 PRO A CA 1
ATOM 1531 C C . PRO A 1 191 ? 19.384 0.034 -32.376 1.00 90.94 191 PRO A C 1
ATOM 1533 O O . PRO A 1 191 ? 20.216 -0.356 -33.200 1.00 90.94 191 PRO A O 1
ATOM 1536 N N . TYR A 1 192 ? 19.216 1.329 -32.098 1.00 90.62 192 TYR A N 1
ATOM 1537 C CA . TYR A 1 192 ? 20.087 2.364 -32.654 1.00 90.62 192 TYR A CA 1
ATOM 1538 C C . TYR A 1 192 ? 21.473 2.329 -32.008 1.00 90.62 192 TYR A C 1
ATOM 1540 O O . TYR A 1 192 ? 21.622 1.964 -30.842 1.00 90.62 192 TYR A O 1
ATOM 1548 N N . ARG A 1 193 ? 22.499 2.760 -32.754 1.00 89.44 193 ARG A N 1
ATOM 1549 C CA . ARG A 1 193 ? 23.829 2.974 -32.172 1.00 89.44 193 ARG A CA 1
ATOM 1550 C C . ARG A 1 193 ? 23.772 4.160 -31.213 1.00 89.44 193 ARG A C 1
ATOM 1552 O O . ARG A 1 193 ? 23.378 5.257 -31.609 1.00 89.44 193 ARG A O 1
ATOM 1559 N N . LEU A 1 194 ? 24.182 3.932 -29.971 1.00 86.12 194 LEU A N 1
ATOM 1560 C CA . LEU A 1 194 ? 24.235 4.962 -28.942 1.00 86.12 194 LEU A CA 1
ATOM 1561 C C . LEU A 1 194 ? 25.622 5.621 -28.944 1.00 86.12 194 LEU A C 1
ATOM 1563 O O . LEU A 1 194 ? 26.626 4.909 -28.962 1.00 86.12 194 LEU A O 1
ATOM 1567 N N . PRO A 1 195 ? 25.710 6.962 -28.927 1.00 87.75 195 PRO A N 1
ATOM 1568 C CA . PRO A 1 195 ? 26.978 7.652 -28.724 1.00 87.75 195 PRO A CA 1
ATOM 1569 C C . PRO A 1 195 ? 27.624 7.259 -27.391 1.00 87.75 195 PRO A C 1
ATOM 1571 O O . PRO A 1 195 ? 26.942 7.218 -26.365 1.00 87.75 195 PRO A O 1
ATOM 1574 N N . HIS A 1 196 ? 28.947 7.074 -27.389 1.00 87.19 196 HIS A N 1
ATOM 1575 C CA . HIS A 1 196 ? 29.716 6.705 -26.192 1.00 87.19 196 HIS A CA 1
ATOM 1576 C C . HIS A 1 196 ? 29.477 7.666 -25.015 1.00 87.19 196 HIS A C 1
ATOM 1578 O O . HIS A 1 196 ? 29.337 7.253 -23.871 1.00 87.19 196 HIS A O 1
ATOM 1584 N N . ALA A 1 197 ? 29.298 8.960 -25.305 1.00 87.12 197 ALA A N 1
ATOM 1585 C CA . ALA A 1 197 ? 29.011 9.999 -24.313 1.00 87.12 197 ALA A CA 1
ATOM 1586 C C . ALA A 1 197 ? 27.705 9.800 -23.510 1.00 87.12 197 ALA A C 1
ATOM 1588 O O . ALA A 1 197 ? 27.430 10.585 -22.597 1.00 87.12 197 ALA A O 1
ATOM 1589 N N . TYR A 1 198 ? 26.852 8.841 -23.887 1.00 86.00 198 TYR A N 1
ATOM 1590 C CA . TYR A 1 198 ? 25.600 8.531 -23.193 1.00 86.00 198 TYR A CA 1
ATOM 1591 C C . TYR A 1 198 ? 25.579 7.145 -22.549 1.00 86.00 198 TYR A C 1
ATOM 1593 O O . TYR A 1 198 ? 24.650 6.894 -21.792 1.00 86.00 198 TYR A O 1
ATOM 1601 N N . GLN A 1 199 ? 26.554 6.270 -22.818 1.00 86.81 199 GLN A N 1
ATOM 1602 C CA . GLN A 1 199 ? 26.537 4.892 -22.310 1.00 86.81 199 GLN A CA 1
ATOM 1603 C C . GLN A 1 199 ? 26.521 4.850 -20.782 1.00 86.81 199 GLN A C 1
ATOM 1605 O O . GLN A 1 199 ? 25.612 4.260 -20.213 1.00 86.81 199 GLN A O 1
ATOM 1610 N N . GLU A 1 200 ? 27.421 5.593 -20.138 1.00 89.44 200 GLU A N 1
ATOM 1611 C CA . GLU A 1 200 ? 27.520 5.660 -18.673 1.00 89.44 200 GLU A CA 1
ATOM 1612 C C . GLU A 1 200 ? 26.207 6.121 -18.010 1.00 89.44 200 GLU A C 1
ATOM 1614 O O . GLU A 1 200 ? 25.730 5.526 -17.048 1.00 89.44 200 GLU A O 1
ATOM 1619 N N . GLU A 1 201 ? 25.561 7.153 -18.563 1.00 88.62 201 GLU A N 1
ATOM 1620 C CA . GLU A 1 201 ? 24.287 7.661 -18.036 1.00 88.62 201 GLU A CA 1
ATOM 1621 C C . GLU A 1 201 ? 23.138 6.660 -18.240 1.00 88.62 201 GLU A C 1
ATOM 1623 O O . GLU A 1 201 ? 22.238 6.570 -17.405 1.00 88.62 201 GLU A O 1
ATOM 1628 N N . ILE A 1 202 ? 23.145 5.919 -19.352 1.00 89.06 202 ILE A N 1
ATOM 1629 C CA . ILE A 1 202 ? 22.134 4.893 -19.633 1.00 89.06 202 ILE A CA 1
ATOM 1630 C C . ILE A 1 202 ? 22.315 3.714 -18.684 1.00 89.06 202 ILE A C 1
ATOM 1632 O O . ILE A 1 202 ? 21.341 3.297 -18.069 1.00 89.06 202 ILE A O 1
ATOM 1636 N N . GLU A 1 203 ? 23.538 3.207 -18.541 1.00 91.19 203 GLU A N 1
ATOM 1637 C CA . GLU A 1 203 ? 23.863 2.098 -17.641 1.00 91.19 203 GLU A CA 1
ATOM 1638 C C . GLU A 1 203 ? 23.477 2.428 -16.203 1.00 91.19 203 GLU A C 1
ATOM 1640 O O . GLU A 1 203 ? 22.790 1.637 -15.560 1.00 91.19 203 GLU A O 1
ATOM 1645 N N . LYS A 1 204 ? 23.798 3.643 -15.742 1.00 91.69 204 LYS A N 1
ATOM 1646 C CA . LYS A 1 204 ? 23.372 4.133 -14.431 1.00 91.69 204 LYS A CA 1
ATOM 1647 C C . LYS A 1 204 ? 21.852 4.088 -14.258 1.00 91.69 204 LYS A C 1
ATOM 1649 O O . LYS A 1 204 ? 21.365 3.518 -13.288 1.00 91.69 204 LYS A O 1
ATOM 1654 N N . GLN A 1 205 ? 21.089 4.669 -15.185 1.00 90.88 205 GLN A N 1
ATOM 1655 C CA . GLN A 1 205 ? 19.625 4.702 -15.070 1.00 90.88 205 GLN A CA 1
ATOM 1656 C C . GLN A 1 205 ? 18.999 3.301 -15.191 1.00 90.88 205 GLN A C 1
ATOM 1658 O O . GLN A 1 205 ? 18.006 3.014 -14.529 1.00 90.88 205 GLN A O 1
ATOM 1663 N N . VAL A 1 206 ? 19.563 2.419 -16.024 1.00 92.00 206 VAL A N 1
ATOM 1664 C CA . VAL A 1 206 ? 19.128 1.017 -16.132 1.00 92.00 206 VAL A CA 1
ATOM 1665 C C . VAL A 1 206 ? 19.362 0.290 -14.811 1.00 92.00 206 VAL A C 1
ATOM 1667 O O . VAL A 1 206 ? 18.462 -0.406 -14.348 1.00 92.00 206 VAL A O 1
ATOM 1670 N N . GLN A 1 207 ? 20.523 0.482 -14.186 1.00 92.69 207 GLN A N 1
ATOM 1671 C CA . GLN A 1 207 ? 20.844 -0.116 -12.895 1.00 92.69 207 GLN A CA 1
ATOM 1672 C C . GLN A 1 207 ? 19.904 0.388 -11.789 1.00 92.69 207 GLN A C 1
ATOM 1674 O O . GLN A 1 207 ? 19.304 -0.428 -11.096 1.00 92.69 207 GLN A O 1
ATOM 1679 N N . GLU A 1 208 ? 19.672 1.703 -11.703 1.00 89.94 208 GLU A N 1
ATOM 1680 C CA . GLU A 1 208 ? 18.702 2.297 -10.766 1.00 89.94 208 GLU A CA 1
ATOM 1681 C C . GLU A 1 208 ? 17.292 1.697 -10.947 1.00 89.94 208 GLU A C 1
ATOM 1683 O O . GLU A 1 208 ? 16.603 1.391 -9.976 1.00 89.94 208 GLU A O 1
ATOM 1688 N N . MET A 1 209 ? 16.850 1.482 -12.193 1.00 89.94 209 MET A N 1
ATOM 1689 C CA . MET A 1 209 ? 15.543 0.876 -12.475 1.00 89.94 209 MET A CA 1
ATOM 1690 C C . MET A 1 209 ? 15.488 -0.629 -12.175 1.00 89.94 209 MET A C 1
ATOM 1692 O O . MET A 1 209 ? 14.412 -1.123 -11.830 1.00 89.94 209 MET A O 1
ATOM 1696 N N . LYS A 1 210 ? 16.606 -1.356 -12.318 1.00 90.81 210 LYS A N 1
ATOM 1697 C CA . LYS A 1 210 ? 16.718 -2.767 -11.914 1.00 90.81 210 LYS A CA 1
ATOM 1698 C C . LYS A 1 210 ? 16.646 -2.901 -10.396 1.00 90.81 210 LYS A C 1
ATOM 1700 O O . LYS A 1 210 ? 15.863 -3.701 -9.903 1.00 90.81 210 LYS A O 1
ATOM 1705 N N . GLU A 1 211 ? 17.405 -2.087 -9.666 1.00 89.38 211 GLU A N 1
ATOM 1706 C CA . GLU A 1 211 ? 17.402 -2.060 -8.196 1.00 89.38 211 GLU A CA 1
ATOM 1707 C C . GLU A 1 211 ? 16.029 -1.682 -7.631 1.00 89.38 211 GLU A C 1
ATOM 1709 O O . GLU A 1 211 ? 15.575 -2.264 -6.650 1.00 89.38 211 GLU A O 1
ATOM 1714 N N . ALA A 1 212 ? 15.324 -0.763 -8.295 1.00 85.69 212 ALA A N 1
ATOM 1715 C CA . ALA A 1 212 ? 13.953 -0.398 -7.954 1.00 85.69 212 ALA A CA 1
ATOM 1716 C C . ALA A 1 212 ? 12.894 -1.428 -8.406 1.00 85.69 212 ALA A C 1
ATOM 1718 O O . ALA A 1 212 ? 11.703 -1.158 -8.268 1.00 85.69 212 ALA A O 1
ATOM 1719 N N . ASN A 1 213 ? 13.289 -2.575 -8.978 1.00 87.75 213 ASN A N 1
ATOM 1720 C CA . ASN A 1 213 ? 12.399 -3.613 -9.518 1.00 87.75 213 ASN A CA 1
ATOM 1721 C C . ASN A 1 213 ? 11.374 -3.107 -10.559 1.00 87.75 213 ASN A C 1
ATOM 1723 O O . ASN A 1 213 ? 10.322 -3.714 -10.761 1.00 87.75 213 ASN A O 1
ATOM 1727 N N . ILE A 1 214 ? 11.678 -2.008 -11.259 1.00 88.94 214 ILE A N 1
ATOM 1728 C CA . ILE A 1 214 ? 10.819 -1.447 -12.316 1.00 88.94 214 ILE A CA 1
ATOM 1729 C C . ILE A 1 214 ? 11.010 -2.219 -13.629 1.00 88.94 214 ILE A C 1
ATOM 1731 O O . ILE A 1 214 ? 10.071 -2.378 -14.411 1.00 88.94 214 ILE A O 1
ATOM 1735 N N . ILE A 1 215 ? 12.233 -2.691 -13.887 1.00 92.25 215 ILE A N 1
ATOM 1736 C CA . ILE A 1 215 ? 12.581 -3.497 -15.062 1.00 92.25 215 ILE A CA 1
ATOM 1737 C C . ILE A 1 215 ? 13.272 -4.789 -14.645 1.00 92.25 215 ILE A C 1
ATOM 1739 O O . ILE A 1 215 ? 13.866 -4.883 -13.576 1.00 92.25 215 ILE A O 1
ATOM 1743 N N . ARG A 1 216 ? 13.232 -5.774 -15.539 1.00 93.56 216 ARG A N 1
ATOM 1744 C CA . ARG A 1 216 ? 13.913 -7.059 -15.389 1.00 93.56 216 ARG A CA 1
ATOM 1745 C C . ARG A 1 216 ? 14.493 -7.504 -16.719 1.00 93.56 216 ARG A C 1
ATOM 1747 O O . ARG A 1 216 ? 13.991 -7.118 -17.778 1.00 93.56 216 ARG A O 1
ATOM 1754 N N . ASP A 1 217 ? 15.509 -8.349 -16.656 1.00 93.94 217 ASP A N 1
ATOM 1755 C CA . ASP A 1 217 ? 16.029 -9.001 -17.849 1.00 93.94 217 ASP A CA 1
ATOM 1756 C C . ASP A 1 217 ? 14.968 -9.953 -18.424 1.00 93.94 217 ASP A C 1
ATOM 1758 O O . ASP A 1 217 ? 14.240 -10.632 -17.696 1.00 93.94 217 ASP A O 1
ATOM 1762 N N . SER A 1 218 ? 14.821 -9.951 -19.749 1.00 94.12 218 SER A N 1
ATOM 1763 C CA . SER A 1 218 ? 13.841 -10.785 -20.444 1.00 94.12 218 SER A CA 1
ATOM 1764 C C . SER A 1 218 ? 14.327 -11.156 -21.840 1.00 94.12 218 SER A C 1
ATOM 1766 O O . SER A 1 218 ? 15.033 -10.387 -22.491 1.00 94.12 218 SER A O 1
ATOM 1768 N N . VAL A 1 219 ? 13.921 -12.336 -22.305 1.00 93.50 219 VAL A N 1
ATOM 1769 C CA . VAL A 1 219 ? 14.126 -12.786 -23.684 1.00 93.50 219 VAL A CA 1
ATOM 1770 C C . VAL A 1 219 ? 12.779 -12.684 -24.389 1.00 93.50 219 VAL A C 1
ATOM 1772 O O . VAL A 1 219 ? 11.889 -13.499 -24.163 1.00 93.50 219 VAL A O 1
ATOM 1775 N N . SER A 1 220 ? 12.604 -11.631 -25.186 1.00 90.19 220 SER A N 1
ATOM 1776 C CA . SER A 1 220 ? 11.329 -11.288 -25.818 1.00 90.19 220 SER A CA 1
ATOM 1777 C C . SER A 1 220 ? 11.453 -11.308 -27.344 1.00 90.19 220 SER A C 1
ATOM 1779 O O . SER A 1 220 ? 12.429 -10.778 -27.877 1.00 90.19 220 SER A O 1
ATOM 1781 N N . PRO A 1 221 ? 10.459 -11.847 -28.077 1.00 90.31 221 PRO A N 1
ATOM 1782 C CA . PRO A 1 221 ? 10.391 -11.696 -29.530 1.00 90.31 221 PRO A CA 1
ATOM 1783 C C . PRO A 1 221 ? 10.043 -10.255 -29.956 1.00 90.31 221 PRO A C 1
ATOM 1785 O O . PRO A 1 221 ? 10.163 -9.920 -31.132 1.00 90.31 221 PRO A O 1
ATOM 1788 N N . LEU A 1 222 ? 9.601 -9.411 -29.014 1.00 90.69 222 LEU A N 1
ATOM 1789 C CA . LEU A 1 222 ? 9.350 -7.982 -29.203 1.00 90.69 222 LEU A CA 1
ATOM 1790 C C . LEU A 1 222 ? 10.564 -7.159 -28.772 1.00 90.69 222 LEU A C 1
ATOM 1792 O O . LEU A 1 222 ? 11.036 -7.323 -27.645 1.00 90.69 222 LEU A O 1
ATOM 1796 N N . ASN A 1 223 ? 10.999 -6.227 -29.620 1.00 91.56 223 ASN A N 1
ATOM 1797 C CA . ASN A 1 223 ? 12.067 -5.282 -29.307 1.00 91.56 223 ASN A CA 1
ATOM 1798 C C . ASN A 1 223 ? 11.812 -3.908 -29.942 1.00 91.56 223 ASN A C 1
ATOM 1800 O O . ASN A 1 223 ? 11.494 -3.812 -31.130 1.00 91.56 223 ASN A O 1
ATOM 1804 N N . PHE A 1 224 ? 12.026 -2.848 -29.162 1.00 92.75 224 PHE A N 1
ATOM 1805 C CA . PHE A 1 224 ? 11.880 -1.456 -29.592 1.00 92.75 224 PHE A CA 1
ATOM 1806 C C . PHE A 1 224 ? 13.173 -0.681 -29.321 1.00 92.75 224 PHE A C 1
ATOM 1808 O O . PHE A 1 224 ? 13.801 -0.879 -28.279 1.00 92.75 224 PHE A O 1
ATOM 1815 N N . PRO A 1 225 ? 13.597 0.218 -30.226 1.00 91.69 225 PRO A N 1
ATOM 1816 C CA . PRO A 1 225 ? 14.870 0.895 -30.086 1.00 91.69 225 PRO A CA 1
ATOM 1817 C C . PRO A 1 225 ? 14.805 1.982 -29.008 1.00 91.69 225 PRO A C 1
ATOM 1819 O O . PRO A 1 225 ? 13.814 2.706 -28.862 1.00 91.69 225 PRO A O 1
ATOM 1822 N N . LEU A 1 226 ? 15.915 2.127 -28.289 1.00 90.69 226 LEU A N 1
ATOM 1823 C CA . LEU A 1 226 ? 16.111 3.144 -27.266 1.00 90.69 226 LEU A CA 1
ATOM 1824 C C . LEU A 1 226 ? 16.662 4.437 -27.880 1.00 90.69 226 LEU A C 1
ATOM 1826 O O . LEU A 1 226 ? 17.552 4.416 -28.731 1.00 90.69 226 LEU A O 1
ATOM 1830 N N . VAL A 1 227 ? 16.132 5.575 -27.437 1.00 89.19 227 VAL A N 1
ATOM 1831 C CA . VAL A 1 227 ? 16.541 6.917 -27.866 1.00 89.19 227 VAL A CA 1
ATOM 1832 C C . VAL A 1 227 ? 16.836 7.770 -26.638 1.00 89.19 227 VAL A C 1
ATOM 1834 O O . VAL A 1 227 ? 16.096 7.739 -25.659 1.00 89.19 227 VAL A O 1
ATOM 1837 N N . VAL A 1 228 ? 17.901 8.570 -26.691 1.00 88.06 228 VAL A N 1
ATOM 1838 C CA . VAL A 1 228 ? 18.257 9.507 -25.618 1.00 88.06 228 VAL A CA 1
ATOM 1839 C C . VAL A 1 228 ? 17.699 10.885 -25.935 1.00 88.06 228 VAL A C 1
ATOM 1841 O O . VAL A 1 228 ? 17.982 11.457 -26.986 1.00 88.06 228 VAL A O 1
ATOM 1844 N N . VAL A 1 229 ? 16.937 11.449 -25.001 1.00 86.88 229 VAL A N 1
ATOM 1845 C CA . VAL A 1 229 ? 16.335 12.775 -25.139 1.00 86.88 229 VAL A CA 1
ATOM 1846 C C . VAL A 1 229 ? 16.826 13.689 -24.021 1.00 86.88 229 VAL A C 1
ATOM 1848 O O . VAL A 1 229 ? 16.859 13.334 -22.840 1.00 86.88 229 VAL A O 1
ATOM 1851 N N . LYS A 1 230 ? 17.188 14.919 -24.389 1.00 84.00 230 LYS A N 1
ATOM 1852 C CA . LYS A 1 230 ? 17.534 15.977 -23.439 1.00 84.00 230 LYS A CA 1
ATOM 1853 C C . LYS A 1 230 ? 16.252 16.603 -22.894 1.00 84.00 230 LYS A C 1
ATOM 1855 O O . LYS A 1 230 ? 15.465 17.168 -23.651 1.00 84.00 230 LYS A O 1
ATOM 1860 N N . LYS A 1 231 ? 16.031 16.542 -21.579 1.00 81.25 231 LYS A N 1
ATOM 1861 C CA . LYS A 1 231 ? 14.893 17.234 -20.960 1.00 81.25 231 LYS A CA 1
ATOM 1862 C C . LYS A 1 231 ? 15.179 18.734 -20.845 1.00 81.25 231 LYS A C 1
ATOM 1864 O O . LYS A 1 231 ? 16.300 19.151 -20.541 1.00 81.25 231 LYS A O 1
ATOM 1869 N N . LYS A 1 232 ? 14.141 19.548 -21.070 1.00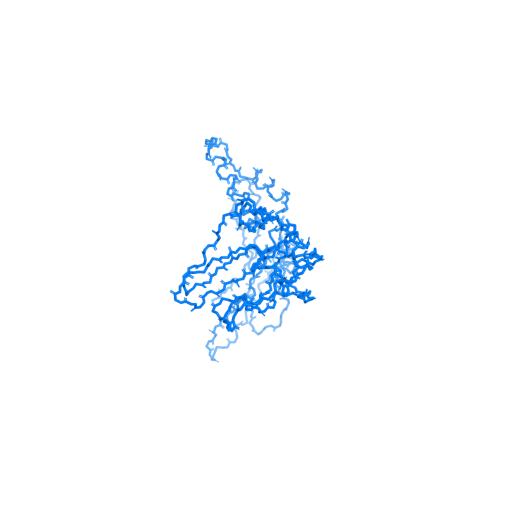 79.50 232 LYS A N 1
ATOM 1870 C CA . LYS A 1 232 ? 14.189 21.006 -20.889 1.00 79.50 232 LYS A CA 1
ATOM 1871 C C . LYS A 1 232 ? 14.566 21.336 -19.441 1.00 79.50 232 LYS A C 1
ATOM 1873 O O . LYS A 1 232 ? 14.071 20.700 -18.508 1.00 79.50 232 LYS A O 1
ATOM 1878 N N . LYS A 1 233 ? 15.419 22.347 -19.252 1.00 70.38 233 LYS A N 1
ATOM 1879 C CA . LYS A 1 233 ? 15.736 22.874 -17.919 1.00 70.38 233 LYS A CA 1
ATOM 1880 C C . LYS A 1 233 ? 14.462 23.468 -17.311 1.00 70.38 233 LYS A C 1
ATOM 1882 O O . LYS A 1 233 ? 13.857 24.360 -17.902 1.00 70.38 233 LYS A O 1
ATOM 1887 N N . ARG A 1 234 ? 14.058 22.980 -16.139 1.00 59.03 234 ARG A N 1
ATOM 1888 C CA . ARG A 1 234 ? 13.166 23.722 -15.235 1.00 59.03 234 ARG A CA 1
ATOM 1889 C C . ARG A 1 234 ? 14.043 24.509 -14.257 1.00 59.03 234 ARG A C 1
ATOM 1891 O O . ARG A 1 234 ? 15.163 24.080 -13.974 1.00 59.03 234 ARG A O 1
ATOM 1898 N N . PHE A 1 235 ? 13.558 25.666 -13.803 1.00 45.97 235 PHE A N 1
ATOM 1899 C CA . PHE A 1 235 ? 14.303 26.616 -12.967 1.00 45.97 235 PHE A CA 1
ATOM 1900 C C . PHE A 1 235 ? 15.048 25.885 -11.825 1.00 45.97 235 PHE A C 1
ATOM 1902 O O . PHE A 1 235 ? 14.456 25.056 -11.135 1.00 45.97 235 PHE A O 1
ATOM 1909 N N . ARG A 1 236 ? 16.357 26.151 -11.684 1.00 52.59 236 ARG A N 1
ATOM 1910 C CA . ARG A 1 236 ? 17.301 25.565 -10.699 1.00 52.59 236 ARG A CA 1
ATOM 1911 C C . ARG A 1 236 ? 17.680 24.072 -10.818 1.00 52.59 236 ARG A C 1
ATOM 1913 O O . ARG A 1 236 ? 18.354 23.576 -9.922 1.00 52.59 236 ARG A O 1
ATOM 1920 N N . ARG A 1 237 ? 17.354 23.339 -11.895 1.00 57.50 237 ARG A N 1
ATOM 1921 C CA . ARG A 1 237 ? 17.824 21.937 -12.069 1.00 57.50 237 ARG A CA 1
ATOM 1922 C C . ARG A 1 237 ? 18.812 21.761 -13.231 1.00 57.50 237 ARG A C 1
ATOM 1924 O O . ARG A 1 237 ? 18.613 22.316 -14.314 1.00 57.50 237 ARG A O 1
ATOM 1931 N N . LYS A 1 238 ? 19.867 20.955 -13.012 1.00 59.06 238 LYS A N 1
ATOM 1932 C CA . LYS A 1 238 ? 20.822 20.528 -14.057 1.00 59.06 238 LYS A CA 1
ATOM 1933 C C . LYS A 1 238 ? 20.069 19.843 -15.207 1.00 59.06 238 LYS A C 1
ATOM 1935 O O . LYS A 1 238 ? 19.038 19.204 -14.998 1.00 59.06 238 LYS A O 1
ATOM 1940 N N . THR A 1 239 ? 20.575 19.989 -16.431 1.00 62.12 239 THR A N 1
ATOM 1941 C CA . THR A 1 239 ? 19.989 19.343 -17.614 1.00 62.12 239 THR A CA 1
ATOM 1942 C C . THR A 1 239 ? 20.083 17.827 -17.466 1.00 62.12 239 THR A C 1
ATOM 1944 O O . THR A 1 239 ? 21.184 17.290 -17.502 1.00 62.12 239 THR A O 1
ATOM 1947 N N . LYS A 1 240 ? 18.943 17.149 -17.299 1.00 71.38 240 LYS A N 1
ATOM 1948 C CA . LYS A 1 240 ? 18.878 15.683 -17.222 1.00 71.38 240 LYS A CA 1
ATOM 1949 C C . LYS A 1 240 ? 18.683 15.097 -18.626 1.00 71.38 240 LYS A C 1
ATOM 1951 O O . LYS A 1 240 ? 17.885 15.618 -19.415 1.00 71.38 240 LYS A O 1
ATOM 1956 N N . LYS A 1 241 ? 19.407 14.025 -18.940 1.00 80.31 241 LYS A N 1
ATOM 1957 C CA . LYS A 1 241 ? 19.137 13.172 -20.106 1.00 80.31 241 LYS A CA 1
ATOM 1958 C C . LYS A 1 241 ? 18.224 12.039 -19.641 1.00 80.31 241 LYS A C 1
ATOM 1960 O O . LYS A 1 241 ? 18.342 11.594 -18.506 1.00 80.31 241 LYS A O 1
ATOM 1965 N N . LYS A 1 242 ? 17.285 11.613 -20.478 1.00 83.31 242 LYS A N 1
ATOM 1966 C CA . LYS A 1 242 ? 16.464 10.426 -20.219 1.00 83.31 242 LYS A CA 1
ATOM 1967 C C . LYS A 1 242 ? 16.473 9.549 -21.452 1.00 83.31 242 LYS A C 1
ATOM 1969 O O . LYS A 1 242 ? 16.374 10.077 -22.562 1.00 83.31 242 LYS A O 1
ATOM 1974 N N . PHE A 1 243 ? 16.571 8.245 -21.256 1.00 84.81 243 PHE A N 1
ATOM 1975 C CA . PHE A 1 243 ? 16.298 7.315 -22.334 1.00 84.81 243 PHE A CA 1
ATOM 1976 C C . PHE A 1 243 ? 14.791 7.085 -22.483 1.00 84.81 243 PHE A C 1
ATOM 1978 O O . PHE A 1 243 ? 14.011 7.274 -21.549 1.00 84.81 243 PHE A O 1
ATOM 1985 N N . MET A 1 244 ? 14.377 6.745 -23.695 1.00 84.31 244 MET A N 1
ATOM 1986 C CA . MET A 1 244 ? 12.989 6.532 -24.071 1.00 84.31 244 MET A CA 1
ATOM 1987 C C . MET A 1 244 ? 12.922 5.385 -25.073 1.00 84.31 244 MET A C 1
ATOM 1989 O O . MET A 1 244 ? 13.663 5.383 -26.057 1.00 84.31 244 MET A O 1
ATOM 1993 N N . CYS A 1 245 ? 12.018 4.437 -24.845 1.00 85.50 245 CYS A N 1
ATOM 1994 C CA . CYS A 1 245 ? 11.680 3.431 -25.844 1.00 85.50 245 CYS A CA 1
ATOM 1995 C C . CYS A 1 245 ? 10.785 4.072 -26.903 1.00 85.50 245 CYS A C 1
ATOM 1997 O O . CYS A 1 245 ? 9.772 4.695 -26.578 1.00 85.50 245 CYS A O 1
ATOM 1999 N N . ARG A 1 246 ? 11.163 3.940 -28.174 1.00 83.25 246 ARG A N 1
ATOM 2000 C CA . ARG A 1 246 ? 10.341 4.419 -29.282 1.00 83.25 246 ARG A CA 1
ATOM 2001 C C . ARG A 1 246 ? 9.405 3.303 -29.732 1.00 83.25 246 ARG A C 1
ATOM 2003 O O . ARG A 1 246 ? 9.812 2.432 -30.496 1.00 83.25 246 ARG A O 1
ATOM 2010 N N . PHE A 1 247 ? 8.162 3.359 -29.266 1.00 78.88 247 PHE A N 1
ATOM 2011 C CA . PHE A 1 247 ? 7.076 2.552 -29.816 1.00 78.88 247 PHE A CA 1
ATOM 2012 C C . PHE A 1 247 ? 6.669 3.138 -31.175 1.00 78.88 247 PHE A C 1
ATOM 2014 O O . PHE A 1 247 ? 6.560 4.359 -31.313 1.00 78.88 247 PHE A O 1
ATOM 2021 N N . SER A 1 248 ? 6.576 2.275 -32.185 1.00 60.94 248 SER A N 1
ATOM 2022 C CA . SER A 1 248 ? 6.199 2.608 -33.564 1.00 60.94 248 SER A CA 1
ATOM 2023 C C . SER A 1 248 ? 4.696 2.548 -33.756 1.00 60.94 248 SER A C 1
ATOM 2025 O O . SER A 1 248 ? 4.128 1.544 -33.269 1.00 60.94 248 SER A O 1
#

InterPro domains:
  IPR043502 DNA/RNA polymerase superfamily [SSF56672] (153-233)
  IPR053134 RNA-directed DNA polymerase homolog [PTHR24559] (102-233)

Secondary structure (DSSP, 8-state):
--TT-PPPPHHHHHHTT-EEETTTTEEE-------PPEEEPTTEEEEEEEEPSS----SEEEEPPEEEETTEEEPPEEEEEETTEEEEEEEE-SSS-EEE-TTTT-S--EEE--S----TT-----HHHHHHHHHHS--TTS-HHHHHHHHHHHHHTGGG---TTPPPP--TT--------TTPPP-BPPPPPPPHHHHHHHHHHHHHHHHTTS------S-B--EEEEEPPPPTT----EEEEE---